Protein AF-A0A7X6PM66-F1 (afdb_monomer_lite)

Sequence (259 aa):
MVRGIEDFQVFFKEVSDSFVMLGGAACQEWFKTTHYTFRSTRNIDIFLIPGPKNESFEKKFWNYLLLGNYSVREQSGKKKIFYRFSHPKNIDYPEKIELLSHPEIDFTPPKEVGISSLQFDRDIPNLSALFLQEDYYRLALECRMQSSSGLPLVSPGALLTLKIRAFLDLEMARGEGKTVWKSEIKKHRNDVFRLVYLLGERFENQLSKPIREDLTSFLRLFSEKNPAWRGIHRAIIDSNLPDMSPELLLSKIHTYYNL

Radius of gyration: 18.17 Å; chains: 1; bounding box: 45×38×52 Å

Secondary structure (DSSP, 8-state):
--TTHHHHHHHHGGGGGGEEEEHHHHHHHHHTTSSS------EEEEEE--STTHHHHHHHHHHHHHHHTEEEEEEE-SSSEEEEEEEESSTTS-SEEEEEE-TTS--PPPGGG--EE----TTS--HHHHHHSHHHHHHHHHTEEE-TTS-EEE-HHHHHHHHHHHHHHHHHHHHTT----HHHHHHHHHHHHHHGGG--SS--SPPPHHHHHHHHHHHHH--TT-TTHHHHHHHHHTTTPPP--HHHHHHHHHHHHT-

Structure (mmCIF, N/CA/C/O backbone):
data_AF-A0A7X6PM66-F1
#
_entry.id   AF-A0A7X6PM66-F1
#
loop_
_atom_site.group_PDB
_atom_site.id
_atom_site.type_symbol
_atom_site.label_atom_id
_atom_site.label_alt_id
_atom_site.label_comp_id
_atom_site.label_asym_id
_atom_site.label_entity_id
_atom_site.label_seq_id
_atom_site.pdbx_PDB_ins_code
_atom_site.Cartn_x
_atom_site.Cartn_y
_atom_site.Cartn_z
_atom_site.occupancy
_atom_site.B_iso_or_equiv
_atom_site.auth_seq_id
_atom_site.auth_comp_id
_atom_site.auth_asym_id
_atom_site.auth_atom_id
_atom_site.pdbx_PDB_model_num
ATOM 1 N N . MET A 1 1 ? -6.246 -13.603 -5.133 1.00 71.25 1 MET A N 1
ATOM 2 C CA . MET A 1 1 ? -7.123 -12.602 -4.495 1.00 71.25 1 MET A CA 1
ATOM 3 C C . MET A 1 1 ? -6.791 -12.556 -3.010 1.00 71.25 1 MET A C 1
ATOM 5 O O . MET A 1 1 ? -6.357 -13.588 -2.498 1.00 71.25 1 MET A O 1
ATOM 9 N N . VAL A 1 2 ? -6.917 -11.405 -2.344 1.00 83.44 2 VAL A N 1
ATOM 10 C CA . VAL A 1 2 ? -6.876 -11.350 -0.873 1.00 83.44 2 VAL A CA 1
ATOM 11 C C . VAL A 1 2 ? -8.108 -12.078 -0.349 1.00 83.44 2 VAL A C 1
ATOM 13 O O . VAL A 1 2 ? -9.221 -11.799 -0.775 1.00 83.44 2 VAL A O 1
ATOM 16 N N . ARG A 1 3 ? -7.901 -13.041 0.541 1.00 87.38 3 ARG A N 1
ATOM 17 C CA . ARG A 1 3 ? -8.982 -13.802 1.165 1.00 87.38 3 ARG A CA 1
ATOM 18 C C . ARG A 1 3 ? -9.815 -12.898 2.081 1.00 87.38 3 ARG A C 1
ATOM 20 O O . ARG A 1 3 ? -9.227 -12.125 2.836 1.00 87.38 3 ARG A O 1
ATOM 27 N N . GLY A 1 4 ? -11.141 -13.010 2.010 1.00 90.25 4 GLY A N 1
ATOM 28 C CA . GLY A 1 4 ? -12.068 -12.258 2.863 1.00 90.25 4 GLY A CA 1
ATOM 29 C C . GLY A 1 4 ? -12.205 -10.776 2.516 1.00 90.25 4 GLY A C 1
ATOM 30 O O . GLY A 1 4 ? -12.667 -10.003 3.354 1.00 90.25 4 GLY A O 1
ATOM 31 N N . ILE A 1 5 ? -11.765 -10.344 1.326 1.00 92.69 5 ILE A N 1
ATOM 32 C CA . ILE A 1 5 ? -11.805 -8.921 0.963 1.00 92.69 5 ILE A CA 1
ATOM 33 C C . ILE A 1 5 ? -13.232 -8.437 0.689 1.00 92.69 5 ILE A C 1
ATOM 35 O O . ILE A 1 5 ? -13.581 -7.322 1.072 1.00 92.69 5 ILE A O 1
ATOM 39 N N . GLU A 1 6 ? -14.072 -9.283 0.097 1.00 92.56 6 GLU A N 1
ATOM 40 C CA . GLU A 1 6 ? -15.488 -8.994 -0.124 1.00 92.56 6 GLU A CA 1
ATOM 41 C C . GLU A 1 6 ? 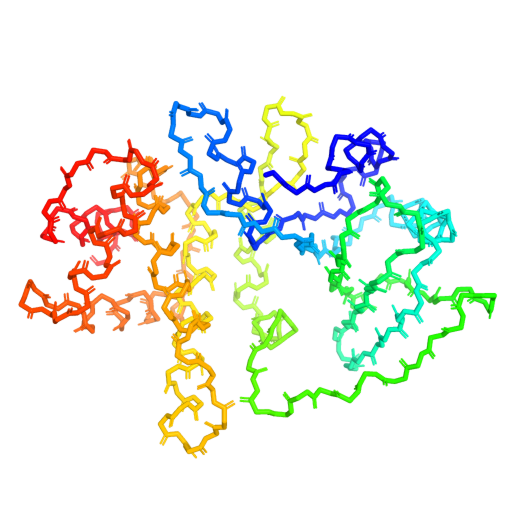-16.231 -8.844 1.216 1.00 92.56 6 GLU A C 1
ATOM 43 O O . GLU A 1 6 ? -16.958 -7.871 1.421 1.00 92.56 6 GLU A O 1
ATOM 48 N N . ASP A 1 7 ? -15.972 -9.733 2.179 1.00 93.44 7 ASP A N 1
ATOM 49 C CA . ASP A 1 7 ? -16.555 -9.639 3.523 1.00 93.44 7 ASP A CA 1
ATOM 50 C C . ASP A 1 7 ? -16.045 -8.410 4.278 1.00 93.44 7 ASP A C 1
ATOM 52 O O . ASP A 1 7 ? -16.819 -7.717 4.939 1.00 93.44 7 ASP A O 1
ATOM 56 N N . PHE A 1 8 ? -14.753 -8.088 4.144 1.00 95.00 8 PHE A N 1
ATOM 57 C CA . PHE A 1 8 ? -14.173 -6.864 4.693 1.00 95.00 8 PHE A CA 1
ATOM 58 C C . PHE A 1 8 ? -14.895 -5.623 4.145 1.00 95.00 8 PHE A C 1
ATOM 60 O O . PHE A 1 8 ? -15.326 -4.759 4.909 1.00 95.00 8 PHE A O 1
ATOM 67 N N . GLN A 1 9 ? -15.090 -5.549 2.828 1.00 94.75 9 GLN A N 1
ATOM 68 C CA . GLN A 1 9 ? -15.815 -4.455 2.185 1.00 94.75 9 GLN A CA 1
ATOM 69 C C . GLN A 1 9 ? -17.238 -4.313 2.740 1.00 94.75 9 GLN A C 1
ATOM 71 O O . GLN A 1 9 ? -17.652 -3.206 3.087 1.00 94.75 9 GLN A O 1
ATOM 76 N N . VAL A 1 10 ? -17.988 -5.415 2.834 1.00 95.25 10 VAL A N 1
ATOM 77 C CA . VAL A 1 10 ? -19.361 -5.406 3.360 1.00 95.25 10 VAL A CA 1
ATOM 78 C C . VAL A 1 10 ? -19.379 -4.948 4.819 1.00 95.25 10 VAL A C 1
ATOM 80 O O . VAL A 1 10 ? -20.165 -4.070 5.178 1.00 95.25 10 VAL A O 1
ATOM 83 N N . PHE A 1 11 ? -18.479 -5.482 5.646 1.00 95.69 11 PHE A N 1
ATOM 84 C CA . PHE A 1 11 ? -18.414 -5.196 7.079 1.00 95.69 11 PHE A CA 1
ATOM 85 C C . PHE A 1 11 ? -18.124 -3.713 7.373 1.00 95.69 11 PHE A C 1
ATOM 87 O O . PHE A 1 11 ? -18.732 -3.107 8.265 1.00 95.69 11 PHE A O 1
ATOM 94 N N . PHE A 1 12 ? -17.224 -3.105 6.595 1.00 96.25 12 PHE A N 1
ATOM 95 C CA . PHE A 1 12 ? -16.770 -1.727 6.796 1.00 96.25 12 PHE A CA 1
ATOM 96 C C . PHE A 1 12 ? -17.487 -0.682 5.926 1.00 96.25 12 PHE A C 1
ATOM 98 O O . PHE A 1 12 ? -17.174 0.503 6.035 1.00 96.25 12 PHE A O 1
ATOM 105 N N . LYS A 1 13 ? -18.488 -1.073 5.126 1.00 95.06 13 LYS A N 1
ATOM 106 C CA . LYS A 1 13 ? -19.192 -0.196 4.169 1.00 95.06 13 LYS A CA 1
ATOM 107 C C . LYS A 1 13 ? -19.662 1.139 4.760 1.00 95.06 13 LYS A C 1
ATOM 109 O O . LYS A 1 13 ? -19.487 2.183 4.149 1.00 95.06 13 LYS A O 1
ATOM 114 N N . GLU A 1 14 ? -20.254 1.128 5.951 1.00 95.12 14 GLU A N 1
ATOM 115 C CA . GLU A 1 14 ? -20.824 2.342 6.570 1.00 95.12 14 GLU A CA 1
ATOM 116 C C . GLU A 1 14 ? -19.760 3.316 7.110 1.00 95.12 14 GLU A C 1
ATOM 118 O O . GLU A 1 14 ? -20.033 4.501 7.324 1.00 95.12 14 GLU A O 1
ATOM 123 N N . VAL A 1 15 ? -18.540 2.814 7.312 1.00 95.25 15 VAL A N 1
ATOM 124 C CA . VAL A 1 15 ? -17.388 3.535 7.870 1.00 95.25 15 VAL A CA 1
ATOM 125 C C . VAL A 1 15 ? -16.242 3.643 6.856 1.00 95.25 15 VAL A C 1
ATOM 127 O O . VAL A 1 15 ? -15.098 3.872 7.241 1.00 95.25 15 VAL A O 1
ATOM 130 N N . SER A 1 16 ? -16.536 3.508 5.556 1.00 94.00 16 SER A N 1
ATOM 131 C CA . SER A 1 16 ? -15.545 3.601 4.472 1.00 94.00 16 SER A CA 1
ATOM 132 C C . SER A 1 16 ? -14.815 4.944 4.426 1.00 94.00 16 SER A C 1
ATOM 134 O O . SER A 1 16 ? -13.713 5.027 3.905 1.00 94.00 16 SER A O 1
ATOM 136 N N . ASP A 1 17 ? -15.392 5.998 5.001 1.00 92.31 17 ASP A N 1
ATOM 137 C CA . ASP A 1 17 ? -14.765 7.323 5.048 1.00 92.31 17 ASP A CA 1
ATOM 138 C C . ASP A 1 17 ? -13.685 7.439 6.142 1.00 92.31 17 ASP A C 1
ATOM 140 O O . ASP A 1 17 ? -12.987 8.447 6.214 1.00 92.31 17 ASP A O 1
ATOM 144 N N . SER A 1 18 ? -13.553 6.435 7.018 1.00 94.69 18 SER A N 1
ATOM 145 C CA . SER A 1 18 ? -12.629 6.449 8.163 1.00 94.69 18 SER A CA 1
ATOM 146 C C . SER A 1 18 ? -11.271 5.814 7.885 1.00 94.69 18 SER A C 1
ATOM 148 O O . SER A 1 18 ? -10.385 5.887 8.737 1.00 94.69 18 SER A O 1
ATOM 150 N N . PHE A 1 19 ? -11.089 5.177 6.731 1.00 95.31 19 PHE A N 1
ATOM 151 C CA . PHE A 1 19 ? -9.839 4.517 6.376 1.00 95.31 19 PHE A CA 1
ATOM 152 C C . PHE A 1 19 ? -9.603 4.546 4.869 1.00 95.31 19 PHE A C 1
ATOM 154 O O . PHE A 1 19 ? -10.526 4.729 4.081 1.00 95.31 19 PHE A O 1
ATOM 161 N N . VAL A 1 20 ? -8.357 4.318 4.468 1.00 96.25 20 VAL A N 1
ATOM 162 C CA . VAL A 1 20 ? -7.989 4.080 3.070 1.00 96.25 20 VAL A CA 1
ATOM 163 C C . VAL A 1 20 ? -7.099 2.854 2.999 1.00 96.25 20 VAL A C 1
ATOM 165 O O . VAL A 1 20 ? -6.175 2.698 3.799 1.00 96.25 20 VAL A O 1
ATOM 168 N N . MET A 1 21 ? -7.360 1.990 2.025 1.00 96.62 21 MET A N 1
ATOM 169 C CA . MET A 1 21 ? -6.512 0.853 1.702 1.00 96.62 21 MET A CA 1
ATOM 170 C C . MET A 1 21 ? -5.387 1.231 0.751 1.00 96.62 21 MET A C 1
ATOM 172 O O . MET A 1 21 ? -5.553 2.003 -0.194 1.00 96.62 21 MET A O 1
ATOM 176 N N . LEU A 1 22 ? -4.242 0.591 0.953 1.00 95.75 22 LEU A N 1
ATOM 177 C CA . LEU A 1 22 ? -3.089 0.712 0.080 1.00 95.75 22 LEU A CA 1
ATOM 178 C C . LEU A 1 22 ? -2.377 -0.631 -0.119 1.00 95.75 22 LEU A C 1
ATOM 180 O O . LEU A 1 22 ? -2.950 -1.711 0.044 1.00 95.75 22 LEU A O 1
ATOM 184 N N . GLY A 1 23 ? -1.114 -0.559 -0.534 1.00 93.88 23 GLY A N 1
ATOM 185 C CA . GLY A 1 23 ? -0.243 -1.718 -0.593 1.00 93.88 23 GLY A CA 1
ATOM 186 C C . GLY A 1 23 ? -0.657 -2.707 -1.676 1.00 93.88 23 GLY A C 1
ATOM 187 O O . GLY A 1 23 ? -1.091 -2.330 -2.764 1.00 93.88 23 GLY A O 1
ATOM 188 N N . GLY A 1 24 ? -0.425 -3.993 -1.420 1.00 94.56 24 GLY A N 1
ATOM 189 C CA . GLY A 1 24 ? -0.706 -5.043 -2.404 1.00 94.56 24 GLY A CA 1
ATOM 190 C C . GLY A 1 24 ? -2.200 -5.219 -2.676 1.00 94.56 24 GLY A C 1
ATOM 191 O O . GLY A 1 24 ? -2.573 -5.426 -3.828 1.00 94.56 24 GLY A O 1
ATOM 192 N N . ALA A 1 25 ? -3.034 -5.131 -1.634 1.00 95.06 25 ALA A N 1
ATOM 193 C CA . ALA A 1 25 ? -4.480 -5.315 -1.748 1.00 95.06 25 ALA A CA 1
ATOM 194 C C . ALA A 1 25 ? -5.108 -4.239 -2.636 1.00 95.06 25 ALA A C 1
ATOM 196 O O . ALA A 1 25 ? -5.810 -4.576 -3.581 1.00 95.06 25 ALA A O 1
ATOM 197 N N . ALA A 1 26 ? -4.770 -2.964 -2.415 1.00 96.62 26 ALA A N 1
ATOM 198 C CA . ALA A 1 26 ? -5.272 -1.882 -3.260 1.00 96.62 26 ALA A CA 1
ATOM 199 C C . ALA A 1 26 ? -4.828 -2.027 -4.724 1.00 96.62 26 ALA A C 1
ATOM 201 O O . ALA A 1 26 ? -5.622 -1.791 -5.629 1.00 96.62 26 ALA A O 1
ATOM 202 N N . CYS A 1 27 ? -3.592 -2.482 -4.978 1.00 96.94 27 CYS A N 1
ATOM 203 C CA . CYS A 1 27 ? -3.162 -2.793 -6.345 1.00 96.94 27 CYS A CA 1
ATOM 204 C C . CYS A 1 27 ? -4.048 -3.884 -6.967 1.00 96.94 27 CYS A C 1
ATOM 206 O O . CYS A 1 27 ? -4.478 -3.738 -8.102 1.00 96.94 27 CYS A O 1
ATOM 208 N N . GLN A 1 28 ? -4.356 -4.962 -6.238 1.00 95.38 28 GLN A N 1
ATOM 209 C CA . GLN A 1 28 ? -5.247 -6.005 -6.755 1.00 95.38 28 GLN A CA 1
ATOM 210 C C . GLN A 1 28 ? -6.642 -5.474 -7.079 1.00 95.38 28 GLN A C 1
ATOM 212 O O . GLN A 1 28 ? -7.152 -5.781 -8.151 1.00 95.38 28 GLN A O 1
ATOM 217 N N . GLU A 1 29 ? -7.231 -4.673 -6.191 1.00 95.88 29 GLU A N 1
ATOM 218 C CA . GLU A 1 29 ? -8.559 -4.096 -6.412 1.00 95.88 29 GLU A CA 1
ATOM 219 C C . GLU A 1 29 ? -8.595 -3.176 -7.638 1.00 95.88 29 GLU A C 1
ATOM 221 O O . GLU A 1 29 ? -9.545 -3.239 -8.413 1.00 95.88 29 GLU A O 1
ATOM 226 N N . TRP A 1 30 ? -7.540 -2.396 -7.893 1.00 97.12 30 TRP A N 1
ATOM 227 C CA . TRP A 1 30 ? -7.460 -1.626 -9.135 1.00 97.12 30 TRP A CA 1
ATOM 228 C C . TRP A 1 30 ? -7.315 -2.503 -10.376 1.00 97.12 30 TRP A C 1
ATOM 230 O O . TRP A 1 30 ? -7.929 -2.223 -11.394 1.00 97.12 30 TRP A O 1
ATOM 240 N N . PHE A 1 31 ? -6.545 -3.587 -10.314 1.00 96.19 31 PHE A N 1
ATOM 241 C CA . PHE A 1 31 ? -6.411 -4.489 -11.459 1.00 96.19 31 PHE A CA 1
ATOM 242 C C . PHE A 1 31 ? -7.698 -5.273 -11.755 1.00 96.19 31 PHE A C 1
ATOM 244 O O . PHE A 1 31 ? -7.919 -5.611 -12.916 1.00 96.19 31 PHE A O 1
ATOM 251 N N . LYS A 1 32 ? -8.582 -5.495 -10.765 1.00 93.56 32 LYS A N 1
ATOM 252 C CA . LYS A 1 32 ? -9.914 -6.101 -10.975 1.00 93.56 32 LYS A CA 1
ATOM 253 C C . LYS A 1 32 ? -10.802 -5.287 -11.928 1.00 93.56 32 LYS A C 1
ATOM 255 O O . LYS A 1 32 ? -11.736 -5.847 -12.490 1.00 93.56 32 LYS A O 1
ATOM 260 N N . THR A 1 33 ? -10.536 -3.990 -12.119 1.00 92.06 33 THR A N 1
ATOM 261 C CA . THR A 1 33 ? -11.273 -3.157 -13.090 1.00 92.06 33 THR A CA 1
ATOM 262 C C . THR A 1 33 ? -10.768 -3.328 -14.526 1.00 92.06 33 THR A C 1
ATOM 264 O O . THR A 1 33 ? -11.321 -2.739 -15.453 1.00 92.06 33 THR A O 1
ATOM 267 N N . THR A 1 34 ? -9.731 -4.144 -14.722 1.00 93.62 34 THR A N 1
ATOM 268 C CA . THR A 1 34 ? -9.115 -4.448 -16.015 1.00 93.62 34 THR A CA 1
ATOM 269 C C . THR A 1 34 ? -9.235 -5.939 -16.336 1.00 93.62 34 THR A C 1
ATOM 271 O O . THR A 1 34 ? -9.621 -6.745 -15.494 1.00 93.62 34 THR A O 1
ATOM 274 N N . HIS A 1 35 ? -8.844 -6.333 -17.548 1.00 93.19 35 HIS A N 1
ATOM 275 C CA . HIS A 1 35 ? -8.686 -7.745 -17.919 1.00 93.19 35 HIS A CA 1
ATOM 276 C C . HIS A 1 35 ? -7.305 -8.324 -17.543 1.00 93.19 35 HIS A C 1
ATOM 278 O O . HIS A 1 35 ? -6.991 -9.465 -17.885 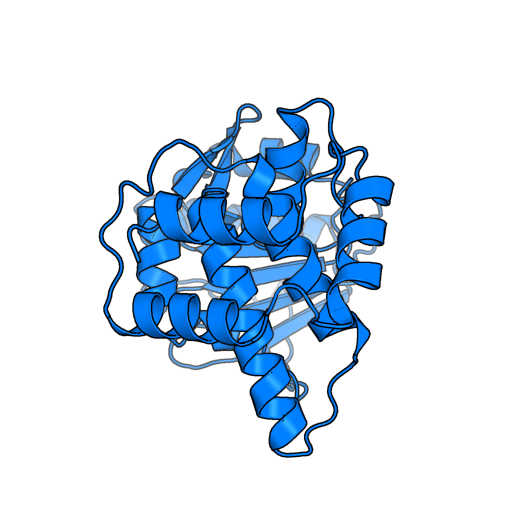1.00 93.19 35 HIS A O 1
ATOM 284 N N . TYR A 1 36 ? -6.460 -7.540 -16.868 1.00 94.81 36 TYR A N 1
ATOM 285 C CA . TYR A 1 36 ? -5.132 -7.945 -16.421 1.00 94.81 36 TYR A CA 1
ATOM 286 C C . TYR A 1 36 ? -5.158 -8.483 -14.996 1.00 94.81 36 TYR A C 1
ATOM 288 O O . TYR A 1 36 ? -6.120 -8.318 -14.249 1.00 94.81 36 TYR A O 1
ATOM 296 N N . THR A 1 37 ? -4.062 -9.117 -14.594 1.00 94.19 37 THR A N 1
ATOM 297 C CA . THR A 1 37 ? -3.929 -9.660 -13.242 1.00 94.19 37 THR A CA 1
ATOM 298 C C . THR A 1 37 ? -2.838 -8.937 -12.469 1.00 94.19 37 THR A C 1
ATOM 300 O O . THR A 1 37 ? -1.944 -8.316 -13.034 1.00 94.19 37 THR A O 1
ATOM 303 N N . PHE A 1 38 ? -2.902 -9.012 -11.145 1.00 95.69 38 PHE A N 1
ATOM 304 C CA . PHE A 1 38 ? -1.835 -8.542 -10.271 1.00 95.69 38 PHE A CA 1
ATOM 305 C C . PHE A 1 38 ? -1.363 -9.699 -9.399 1.00 95.69 38 PHE A C 1
ATOM 307 O O . PHE A 1 38 ? -2.149 -10.580 -9.035 1.00 95.69 38 PHE A O 1
ATOM 314 N N . ARG A 1 39 ? -0.076 -9.695 -9.033 1.00 94.19 39 ARG A N 1
ATOM 315 C CA . ARG A 1 39 ? 0.510 -10.754 -8.200 1.00 94.19 39 ARG A CA 1
ATOM 316 C C . ARG A 1 39 ? -0.310 -10.977 -6.926 1.00 94.19 39 ARG A C 1
ATOM 318 O O . ARG A 1 39 ? -0.891 -10.042 -6.371 1.00 94.19 39 ARG A O 1
ATOM 325 N N . SER A 1 40 ? -0.313 -12.202 -6.409 1.00 89.06 40 SER A N 1
ATOM 326 C CA . SER A 1 40 ? -0.985 -12.498 -5.145 1.00 89.06 40 SER A CA 1
ATOM 327 C C . SER A 1 40 ? -0.421 -11.653 -3.994 1.00 89.06 40 SER A C 1
ATOM 329 O O . SER A 1 40 ? 0.795 -11.490 -3.847 1.00 89.06 40 SER A O 1
ATOM 331 N N . THR A 1 41 ? -1.314 -11.151 -3.151 1.00 89.50 41 THR A N 1
ATOM 332 C CA . THR A 1 41 ? -1.021 -10.597 -1.831 1.00 89.50 41 THR A CA 1
ATOM 333 C C . THR A 1 41 ? -2.020 -11.188 -0.850 1.00 89.50 41 THR A C 1
ATOM 335 O O . THR A 1 41 ? -3.104 -11.615 -1.247 1.00 89.50 41 THR A O 1
ATOM 338 N N . ARG A 1 42 ? -1.635 -11.246 0.418 1.00 87.19 42 ARG A N 1
ATOM 339 C CA . ARG A 1 42 ? -2.477 -11.766 1.500 1.00 87.19 42 ARG A CA 1
ATOM 340 C C . ARG A 1 42 ? -2.696 -10.741 2.614 1.00 87.19 42 ARG A C 1
ATOM 342 O O . ARG A 1 42 ? -3.399 -11.021 3.578 1.00 87.19 42 ARG A O 1
ATOM 349 N N . ASN A 1 43 ? -2.089 -9.566 2.451 1.00 89.88 43 ASN A N 1
ATOM 350 C CA . ASN A 1 43 ? -2.105 -8.485 3.421 1.00 89.88 43 ASN A CA 1
ATOM 351 C C . ASN A 1 43 ? -3.138 -7.451 2.996 1.00 89.88 43 ASN A C 1
ATOM 353 O O . ASN A 1 43 ? -3.127 -7.040 1.831 1.00 89.88 43 ASN A O 1
ATOM 357 N N . ILE A 1 44 ? -3.949 -7.009 3.949 1.00 94.50 44 ILE A N 1
ATOM 358 C CA . ILE A 1 44 ? -4.665 -5.740 3.872 1.00 94.50 44 ILE A CA 1
ATOM 359 C C . ILE A 1 44 ? -3.820 -4.698 4.598 1.00 94.50 44 ILE A C 1
ATOM 361 O O . ILE A 1 44 ? -3.530 -4.855 5.780 1.00 94.50 44 ILE A O 1
ATOM 365 N N . ASP A 1 45 ? -3.440 -3.647 3.882 1.00 94.56 45 ASP A N 1
ATOM 366 C CA . ASP A 1 45 ? -2.721 -2.504 4.433 1.00 94.56 45 ASP A CA 1
ATOM 367 C C . ASP A 1 45 ? -3.689 -1.312 4.426 1.00 94.56 45 ASP A C 1
ATOM 369 O O . ASP A 1 45 ? -4.225 -0.978 3.364 1.00 94.56 45 ASP A O 1
ATOM 373 N N . ILE A 1 46 ? -3.935 -0.689 5.582 1.00 95.44 46 ILE A N 1
ATOM 374 C CA . ILE A 1 46 ? -4.817 0.482 5.726 1.00 95.44 46 ILE A CA 1
ATOM 375 C C . ILE A 1 46 ? -4.176 1.582 6.573 1.00 95.44 46 ILE A C 1
ATOM 377 O O . ILE A 1 46 ? -3.360 1.316 7.456 1.00 95.44 46 ILE A O 1
ATOM 381 N N . PHE A 1 47 ? -4.584 2.828 6.347 1.00 93.50 47 PHE A N 1
ATOM 382 C CA . PHE A 1 47 ? -4.390 3.910 7.314 1.00 93.50 47 PHE A CA 1
ATOM 383 C C . PHE A 1 47 ? -5.721 4.573 7.650 1.00 93.50 47 PHE A C 1
ATOM 385 O O . PHE A 1 47 ? -6.639 4.592 6.828 1.00 93.50 47 PHE A O 1
ATOM 392 N N . LEU A 1 48 ? -5.817 5.102 8.867 1.00 93.44 48 LEU A N 1
ATOM 393 C CA . LEU A 1 48 ? -7.012 5.782 9.349 1.00 93.44 48 LEU A CA 1
ATOM 394 C C . LEU A 1 48 ? -7.005 7.260 8.966 1.00 93.44 48 LEU A C 1
ATOM 396 O O . LEU A 1 48 ? -5.965 7.918 9.011 1.00 93.44 48 LEU A O 1
ATOM 400 N N . ILE A 1 49 ? -8.182 7.772 8.618 1.00 91.00 49 ILE A N 1
ATOM 401 C CA . ILE A 1 49 ? -8.410 9.181 8.295 1.00 91.00 49 ILE A CA 1
ATOM 402 C C . ILE A 1 49 ? -9.128 9.841 9.474 1.00 91.00 49 ILE A C 1
ATOM 404 O O . ILE A 1 49 ? -10.173 9.320 9.872 1.00 91.00 49 ILE A O 1
ATOM 408 N N . PRO A 1 50 ? -8.636 10.973 10.011 1.00 88.06 50 PRO A N 1
ATOM 409 C CA . PRO A 1 50 ? -9.370 11.740 11.014 1.00 88.06 50 PRO A CA 1
ATOM 410 C C . PRO A 1 50 ? -10.732 12.210 10.479 1.00 88.06 50 PRO A C 1
ATOM 412 O O . PRO A 1 50 ? -10.819 12.789 9.396 1.00 88.06 50 PRO A O 1
ATOM 415 N N . GLY A 1 51 ? -11.808 11.966 11.224 1.00 89.81 51 GLY A N 1
ATOM 416 C CA . GLY A 1 51 ? -13.169 12.273 10.805 1.00 89.81 51 GLY A CA 1
ATOM 417 C C . GLY A 1 51 ? -14.258 11.793 11.777 1.00 89.81 51 GLY A C 1
ATOM 418 O O . GLY A 1 51 ? -14.010 11.007 12.691 1.00 89.81 51 GLY A O 1
ATOM 419 N N . PRO A 1 52 ? -15.517 12.215 11.565 1.00 89.19 52 PRO A N 1
ATOM 420 C CA . PRO A 1 52 ? -16.610 12.024 12.527 1.00 89.19 52 PRO A CA 1
ATOM 421 C C . PRO A 1 52 ? -17.010 10.558 12.752 1.00 89.19 52 PRO A C 1
ATOM 423 O O . PRO A 1 52 ? -17.673 10.241 13.733 1.00 89.19 52 PRO A O 1
ATOM 426 N N . LYS A 1 53 ? -16.625 9.648 11.850 1.00 91.56 53 LYS A N 1
ATOM 427 C CA . LYS A 1 53 ? -16.951 8.217 11.935 1.00 91.56 53 LYS A CA 1
ATOM 428 C C . LYS A 1 53 ? -15.871 7.379 12.631 1.00 91.56 53 LYS A C 1
ATOM 430 O O . LYS A 1 53 ? -16.060 6.169 12.746 1.00 91.56 53 LYS A O 1
ATOM 435 N N . ASN A 1 54 ? -14.765 7.969 13.104 1.00 92.50 54 ASN A N 1
ATOM 436 C CA . ASN A 1 54 ? -13.655 7.184 13.658 1.00 92.50 54 ASN A CA 1
ATOM 437 C C . ASN A 1 54 ? -14.048 6.320 14.860 1.00 92.50 54 ASN A C 1
ATOM 439 O O . ASN A 1 54 ? -13.653 5.163 14.887 1.00 92.50 54 ASN A O 1
ATOM 443 N N . GLU A 1 55 ? -14.875 6.812 15.785 1.00 91.38 55 GLU A N 1
ATOM 444 C CA . GLU A 1 55 ? -15.349 6.009 16.928 1.00 91.38 55 GLU A CA 1
ATOM 445 C C . GLU A 1 55 ? -16.178 4.793 16.464 1.00 91.38 55 GLU A C 1
ATOM 447 O O . GLU A 1 55 ? -16.063 3.683 16.985 1.00 91.38 55 GLU A O 1
ATOM 452 N N . SER A 1 56 ? -17.005 4.976 15.429 1.00 94.31 56 SER A N 1
ATOM 453 C CA . SER A 1 56 ? -17.780 3.878 14.836 1.00 94.31 56 SER A CA 1
ATOM 454 C C . SER A 1 56 ? -16.878 2.877 14.116 1.00 94.31 56 SER A C 1
ATOM 456 O O . SER A 1 56 ? -17.094 1.667 14.216 1.00 94.31 56 SER A O 1
ATOM 458 N N . PHE A 1 57 ? -15.863 3.370 13.401 1.00 95.12 57 PHE A N 1
ATOM 459 C CA . PHE A 1 57 ? -14.854 2.530 12.767 1.00 95.12 57 PHE A CA 1
ATOM 460 C C . PHE A 1 57 ? -14.093 1.712 13.807 1.00 95.12 57 PHE A C 1
ATOM 462 O O . PHE A 1 57 ? -13.964 0.507 13.638 1.00 95.12 57 PHE A O 1
ATOM 469 N N . GLU A 1 58 ? -13.633 2.345 14.883 1.00 93.81 58 GLU A N 1
ATOM 470 C CA . GLU A 1 58 ? -12.865 1.724 15.956 1.00 93.81 58 GLU A CA 1
ATOM 471 C C . GLU A 1 58 ? -13.623 0.544 16.578 1.00 93.81 58 GLU A C 1
ATOM 473 O O . GLU A 1 58 ? -13.144 -0.593 16.544 1.00 93.81 58 GLU A O 1
ATOM 478 N N . LYS A 1 59 ? -14.866 0.773 17.022 1.00 92.25 59 LYS A N 1
ATOM 479 C CA . LYS A 1 59 ? -15.741 -0.279 17.568 1.00 92.25 59 LYS A CA 1
ATOM 480 C C . LYS A 1 59 ? -15.949 -1.426 16.578 1.00 92.25 59 LYS A C 1
ATOM 482 O O . LYS A 1 59 ? -15.844 -2.597 16.950 1.00 92.25 59 LYS A O 1
ATOM 487 N N . LYS A 1 60 ? -16.222 -1.107 15.305 1.00 95.19 60 LYS A N 1
ATOM 488 C CA . LYS A 1 60 ? -16.374 -2.121 14.250 1.00 95.19 60 LYS A CA 1
ATOM 489 C C . LYS A 1 60 ? -15.080 -2.899 14.032 1.00 95.19 60 LYS A C 1
ATOM 491 O O . LYS A 1 60 ? -15.125 -4.122 13.937 1.00 95.19 60 LYS A O 1
ATOM 496 N N . PHE A 1 61 ? -13.940 -2.223 13.974 1.00 95.06 61 PHE A N 1
ATOM 497 C CA . PHE A 1 61 ? -12.656 -2.844 13.688 1.00 95.06 61 PHE A CA 1
ATOM 498 C C . PHE A 1 61 ? -12.235 -3.810 14.792 1.00 95.06 61 PHE A C 1
ATOM 500 O O . PHE A 1 61 ? -11.862 -4.945 14.497 1.00 95.06 61 PHE A O 1
ATOM 507 N N . TRP A 1 62 ? -12.375 -3.424 16.061 1.00 92.81 62 TRP A N 1
ATOM 508 C CA . TRP A 1 62 ? -12.091 -4.337 17.167 1.00 92.81 62 TRP A CA 1
ATOM 509 C C . TRP A 1 62 ? -13.016 -5.557 17.163 1.00 92.81 62 TRP A C 1
ATOM 511 O O . TRP A 1 62 ? -12.535 -6.679 17.321 1.00 92.81 62 TRP A O 1
ATOM 521 N N . ASN A 1 63 ? -14.312 -5.375 16.888 1.00 93.12 63 ASN A N 1
ATOM 522 C CA . ASN A 1 63 ? -15.238 -6.499 16.729 1.00 93.12 63 ASN A CA 1
ATOM 523 C C . ASN A 1 63 ? -14.827 -7.422 15.565 1.00 93.12 63 ASN A C 1
ATOM 525 O O . ASN A 1 63 ? -14.780 -8.641 15.717 1.00 93.12 63 ASN A O 1
ATOM 529 N N . TYR A 1 64 ? -14.448 -6.850 14.420 1.00 94.94 64 TYR A N 1
ATOM 530 C CA . TYR A 1 64 ? -13.956 -7.604 13.265 1.00 94.94 64 TYR A CA 1
ATOM 531 C C . TYR A 1 64 ? -12.732 -8.463 13.617 1.00 94.94 64 TYR A C 1
ATOM 533 O O . TYR A 1 64 ? -12.665 -9.638 13.253 1.00 94.94 64 TYR A O 1
ATOM 541 N N . LEU A 1 65 ? -11.778 -7.910 14.371 1.00 92.44 65 LEU A N 1
ATOM 542 C CA . LEU A 1 65 ? -10.591 -8.640 14.819 1.00 92.44 65 LEU A CA 1
ATOM 543 C C . LEU A 1 65 ? -10.909 -9.753 15.823 1.00 92.44 65 LEU A C 1
ATOM 545 O O . LEU A 1 65 ? -10.285 -10.816 15.763 1.00 92.44 65 LEU A O 1
ATOM 549 N N . LEU A 1 66 ? -11.867 -9.533 16.728 1.00 90.88 66 LEU A N 1
ATOM 550 C CA . LEU A 1 66 ? -12.335 -10.559 17.664 1.00 90.88 66 LEU A CA 1
ATOM 551 C C . LEU A 1 66 ? -12.982 -11.732 16.917 1.00 90.88 66 LEU A C 1
ATOM 553 O O . LEU A 1 66 ? -12.638 -12.882 17.193 1.00 90.88 66 LEU A O 1
ATOM 557 N N . LEU A 1 67 ? -13.832 -11.449 15.924 1.00 92.81 67 LEU A N 1
ATOM 558 C CA . LEU A 1 67 ? -14.466 -12.464 15.074 1.00 92.81 67 LEU A CA 1
ATOM 559 C C . LEU A 1 67 ? -13.448 -13.246 14.226 1.00 92.81 67 LEU A C 1
ATOM 561 O O . LEU A 1 67 ? -13.555 -14.466 14.098 1.00 92.81 67 LEU A O 1
ATOM 565 N N . GLY A 1 68 ? -12.424 -12.570 13.692 1.00 92.12 68 GLY A N 1
ATOM 566 C CA . GLY A 1 68 ? -11.330 -13.220 12.957 1.00 92.12 68 GLY A CA 1
ATOM 567 C C . GLY A 1 68 ? -10.375 -14.030 13.846 1.00 92.12 68 GLY A C 1
ATOM 568 O O . GLY A 1 68 ? -9.670 -14.922 13.364 1.00 92.12 68 GLY A O 1
ATOM 569 N N . ASN A 1 69 ? -10.369 -13.744 15.153 1.00 91.88 69 ASN A N 1
ATOM 570 C CA . ASN A 1 69 ? -9.591 -14.427 16.184 1.00 91.88 69 ASN A CA 1
ATOM 571 C C . ASN A 1 69 ? -8.097 -14.552 15.820 1.00 91.88 69 ASN A C 1
ATOM 573 O O . ASN A 1 69 ? -7.515 -15.639 15.815 1.00 91.88 69 ASN A O 1
ATOM 577 N N . TYR A 1 70 ? -7.489 -13.412 15.483 1.00 90.00 70 TYR A N 1
ATOM 578 C CA . TYR A 1 70 ? -6.062 -13.286 15.172 1.00 90.00 70 TYR A CA 1
ATOM 579 C C . TYR A 1 70 ? -5.213 -13.606 16.400 1.00 90.00 70 TYR A C 1
ATOM 581 O O . TYR A 1 70 ? -5.457 -13.038 17.470 1.00 90.00 70 TYR A O 1
ATOM 589 N N . SER A 1 71 ? -4.228 -14.496 16.263 1.00 84.25 71 SER A N 1
ATOM 590 C CA . SER A 1 71 ? -3.365 -14.897 17.383 1.00 84.25 71 SER A CA 1
ATOM 591 C C . SER A 1 71 ? -2.188 -13.952 17.617 1.00 84.25 71 SER A C 1
ATOM 593 O O . SER A 1 71 ? -1.665 -13.907 18.725 1.00 84.25 71 SER A O 1
ATOM 595 N N . VAL A 1 72 ? -1.769 -13.201 16.597 1.00 80.12 72 VAL A N 1
ATOM 596 C CA . VAL A 1 72 ? -0.699 -12.200 16.702 1.00 80.12 72 VAL A CA 1
ATOM 597 C C . VAL A 1 72 ? -1.320 -10.814 16.616 1.00 80.12 72 VAL A C 1
ATOM 599 O O . VAL A 1 72 ? -2.020 -10.522 15.645 1.00 80.12 72 VAL A O 1
ATOM 602 N N . ARG A 1 73 ? -1.074 -9.982 17.634 1.00 84.75 73 ARG A N 1
ATOM 603 C CA . ARG A 1 73 ? -1.631 -8.631 17.788 1.00 84.75 73 ARG A CA 1
ATOM 604 C C . ARG A 1 73 ? -0.544 -7.725 18.344 1.00 84.75 73 ARG A C 1
ATOM 606 O O . ARG A 1 73 ? -0.211 -7.810 19.522 1.00 84.75 73 ARG A O 1
ATOM 613 N N . GLU A 1 74 ? 0.035 -6.895 17.494 1.00 82.69 74 GLU A N 1
ATOM 614 C CA . GLU A 1 74 ? 1.256 -6.165 17.824 1.00 82.69 74 GLU A CA 1
ATOM 615 C C . GLU A 1 74 ? 1.082 -4.671 17.551 1.00 82.69 74 GLU A C 1
ATOM 617 O O . GLU A 1 74 ? 0.432 -4.313 16.569 1.00 82.69 74 GLU A O 1
ATOM 622 N N . GLN A 1 75 ? 1.670 -3.801 18.383 1.00 83.06 75 GLN A N 1
ATOM 623 C CA . GLN A 1 75 ? 1.664 -2.350 18.150 1.00 83.06 75 GLN A CA 1
ATOM 624 C C . GLN A 1 75 ? 3.025 -1.676 18.344 1.00 83.06 75 GLN A C 1
ATOM 626 O O . GLN A 1 75 ? 3.847 -2.127 19.138 1.00 83.06 75 GLN A O 1
ATOM 631 N N . SER A 1 76 ? 3.253 -0.556 17.659 1.00 80.81 76 SER A N 1
ATOM 632 C CA . SER A 1 76 ? 4.482 0.243 17.778 1.00 80.81 76 SER A CA 1
ATOM 633 C C . SER A 1 76 ? 4.280 1.704 17.382 1.00 80.81 76 SER A C 1
ATOM 635 O O . SER A 1 76 ? 3.304 2.048 16.723 1.00 80.81 76 SER A O 1
ATOM 637 N N . GLY A 1 77 ? 5.248 2.553 17.733 1.00 73.75 77 GLY A N 1
ATOM 638 C CA . GLY A 1 77 ? 5.248 3.975 17.391 1.00 73.75 77 GLY A CA 1
ATOM 639 C C . GLY A 1 77 ? 4.696 4.865 18.506 1.00 73.75 77 GLY A C 1
ATOM 640 O O . GLY A 1 77 ? 4.019 4.407 19.419 1.00 73.75 77 GLY A O 1
ATOM 641 N N . LYS A 1 78 ? 5.061 6.153 18.451 1.00 67.06 78 LYS A N 1
ATOM 642 C CA . LYS A 1 78 ? 4.578 7.193 19.381 1.00 67.06 78 LYS A CA 1
ATOM 643 C C . LYS A 1 78 ? 3.742 8.250 18.666 1.00 67.06 78 LYS A C 1
ATOM 645 O O . LYS A 1 78 ? 2.681 8.612 19.146 1.00 67.06 78 LYS A O 1
ATOM 650 N N . LYS A 1 79 ? 4.236 8.744 17.521 1.00 70.62 79 LYS A N 1
ATOM 651 C CA . LYS A 1 79 ? 3.544 9.763 16.720 1.00 70.62 79 LYS A CA 1
ATOM 652 C C . LYS A 1 79 ? 2.410 9.153 15.907 1.00 70.62 79 LYS A C 1
ATOM 654 O O . LYS A 1 79 ? 1.313 9.652 15.980 1.00 70.62 79 LYS A O 1
ATOM 659 N N . LYS A 1 80 ? 2.658 8.090 15.146 1.00 79.12 80 LYS A N 1
ATOM 660 C CA . LYS A 1 80 ? 1.616 7.287 14.488 1.00 79.12 80 LYS A CA 1
ATOM 661 C C . LYS A 1 80 ? 1.714 5.884 15.068 1.00 79.12 80 LYS A C 1
ATOM 663 O O . LYS A 1 80 ? 2.837 5.393 15.220 1.00 79.12 80 LYS A O 1
ATOM 668 N N . ILE A 1 81 ? 0.584 5.285 15.435 1.00 83.81 81 ILE A N 1
ATOM 669 C CA . ILE A 1 81 ? 0.577 3.940 16.018 1.00 83.81 81 ILE A CA 1
ATOM 670 C C . ILE A 1 81 ? 0.355 2.942 14.893 1.00 83.81 81 ILE A C 1
ATOM 672 O O . ILE A 1 81 ? -0.623 3.025 14.154 1.00 83.81 81 ILE A O 1
ATOM 676 N N . PHE A 1 82 ? 1.287 2.016 14.740 1.00 87.88 82 PHE A N 1
ATOM 677 C CA . PHE A 1 82 ? 1.205 0.940 13.770 1.00 87.88 82 PHE A CA 1
ATOM 678 C C . PHE A 1 82 ? 0.762 -0.337 14.463 1.00 87.88 82 PHE A C 1
ATOM 680 O O . PHE A 1 82 ? 1.424 -0.765 15.407 1.00 87.88 82 PHE A O 1
ATOM 687 N N . TYR A 1 83 ? -0.304 -0.946 13.956 1.00 89.81 83 TYR A N 1
ATOM 688 C CA . TYR A 1 83 ? -0.832 -2.222 14.408 1.00 89.81 83 TYR A CA 1
ATOM 689 C C . TYR A 1 83 ? -0.631 -3.299 13.348 1.00 89.81 83 TYR A C 1
ATOM 691 O O . TYR A 1 83 ? -0.815 -3.060 12.151 1.00 89.81 83 TYR A O 1
ATOM 699 N N . ARG A 1 84 ? -0.322 -4.512 13.801 1.00 91.50 84 ARG A N 1
ATOM 700 C CA . ARG A 1 84 ? -0.270 -5.712 12.969 1.00 91.50 84 ARG A CA 1
ATOM 701 C C . ARG A 1 84 ? -1.104 -6.816 13.598 1.00 91.50 84 ARG A C 1
ATOM 703 O O . ARG A 1 84 ? -0.883 -7.196 14.746 1.00 91.50 84 ARG A O 1
ATOM 710 N N . PHE A 1 85 ? -2.000 -7.375 12.796 1.00 92.38 85 PHE A N 1
ATOM 711 C CA . PHE A 1 85 ? -2.812 -8.534 13.140 1.00 92.38 85 PHE A CA 1
ATOM 712 C C . PHE A 1 85 ? -2.515 -9.642 12.140 1.00 92.38 85 PHE A C 1
ATOM 714 O O . PHE A 1 85 ? -2.630 -9.422 10.936 1.00 92.38 85 PHE A O 1
ATOM 721 N N . SER A 1 86 ? -2.092 -10.817 12.601 1.00 92.25 86 SER A N 1
ATOM 722 C CA . SER A 1 86 ? -1.798 -11.945 11.707 1.00 92.25 86 SER A CA 1
ATOM 723 C C . SER A 1 86 ? -2.206 -13.284 12.307 1.00 92.25 86 SER A C 1
ATOM 725 O O . SER A 1 86 ? -2.494 -13.371 13.504 1.00 92.25 86 SER A O 1
ATOM 727 N N . HIS A 1 87 ? -2.238 -14.312 11.455 1.00 91.38 87 HIS A N 1
ATOM 728 C CA . HIS A 1 87 ? -2.631 -15.677 11.813 1.00 91.38 87 HIS A CA 1
ATOM 729 C C . HIS A 1 87 ? -4.063 -15.731 12.382 1.00 91.38 87 HIS A C 1
ATOM 731 O O . HIS A 1 87 ? -4.255 -16.030 13.566 1.00 91.38 87 HIS A O 1
ATOM 737 N N . PRO A 1 88 ? -5.088 -15.401 11.571 1.00 94.31 88 PRO A N 1
ATOM 738 C CA . PRO A 1 88 ? -6.472 -15.579 11.990 1.00 94.31 88 PRO A CA 1
ATOM 739 C C . PRO A 1 88 ? -6.769 -17.068 12.189 1.00 94.31 88 PRO A C 1
ATOM 741 O O . PRO A 1 88 ? -6.362 -17.904 11.378 1.00 94.31 88 PRO A O 1
ATOM 744 N N . LYS A 1 89 ? -7.507 -17.407 13.249 1.00 93.31 89 LYS A N 1
ATOM 745 C CA . LYS A 1 89 ? -8.053 -18.765 13.405 1.00 93.31 89 LYS A CA 1
ATOM 746 C C . LYS A 1 89 ? -9.240 -19.007 12.476 1.00 93.31 89 LYS A C 1
ATOM 748 O O . LYS A 1 89 ? -9.464 -20.146 12.079 1.00 93.31 89 LYS A O 1
ATOM 753 N N . ASN A 1 90 ? -9.981 -17.955 12.122 1.00 91.50 90 ASN A N 1
ATOM 754 C CA . ASN A 1 90 ? -11.008 -18.044 11.094 1.00 91.50 90 ASN A CA 1
ATOM 755 C C . ASN A 1 90 ? -10.371 -17.872 9.705 1.00 91.50 90 ASN A C 1
ATOM 757 O O . ASN A 1 90 ? -9.827 -16.815 9.381 1.00 91.50 90 ASN A O 1
ATOM 761 N N . ILE A 1 91 ? -10.440 -18.917 8.882 1.00 89.31 91 ILE A N 1
ATOM 762 C CA . ILE A 1 91 ? -9.857 -18.905 7.541 1.00 89.31 91 ILE A CA 1
ATOM 763 C C . ILE A 1 91 ? -10.614 -18.016 6.557 1.00 89.31 91 ILE A C 1
ATOM 765 O O . ILE A 1 91 ? -10.059 -17.738 5.509 1.00 89.31 91 ILE A O 1
ATOM 769 N N . ASP A 1 92 ? -11.810 -17.523 6.862 1.00 90.94 92 ASP A N 1
ATOM 770 C CA . ASP A 1 92 ? -12.516 -16.596 5.969 1.00 90.94 92 ASP A CA 1
ATOM 771 C C . ASP A 1 92 ? -11.907 -15.184 6.023 1.00 90.94 92 ASP A C 1
ATOM 773 O O . ASP A 1 92 ? -12.103 -14.368 5.128 1.00 90.94 92 ASP A O 1
ATOM 777 N N . TYR A 1 93 ? -11.080 -14.904 7.036 1.00 93.44 93 TYR A N 1
ATOM 778 C CA . TYR A 1 93 ? -10.481 -13.593 7.266 1.00 93.44 93 TYR A CA 1
ATOM 779 C C . TYR A 1 93 ? -9.121 -13.423 6.559 1.00 93.44 93 TYR A C 1
ATOM 781 O O . TYR A 1 93 ? -8.407 -14.408 6.315 1.00 93.44 93 TYR A O 1
ATOM 789 N N . PRO A 1 94 ? -8.702 -12.179 6.257 1.00 93.31 94 PRO A N 1
ATOM 790 C CA . PRO A 1 94 ? -7.380 -11.884 5.701 1.00 93.31 94 PRO A CA 1
ATOM 791 C C . PRO A 1 94 ? -6.244 -12.465 6.552 1.00 93.31 94 PRO A C 1
ATOM 793 O O . PRO A 1 94 ? -6.271 -12.386 7.774 1.00 93.31 94 PRO A O 1
ATOM 796 N N . GLU A 1 95 ? -5.204 -13.033 5.931 1.00 93.25 95 GLU A N 1
ATOM 797 C CA . GLU A 1 95 ? -4.090 -13.632 6.693 1.00 93.25 95 GLU A CA 1
ATOM 798 C C . GLU A 1 95 ? -3.322 -12.608 7.535 1.00 93.25 95 GLU A C 1
ATOM 800 O O . GLU A 1 95 ? -2.769 -12.953 8.586 1.00 93.25 95 GLU A O 1
ATOM 805 N N . LYS A 1 96 ? -3.277 -11.357 7.066 1.00 93.19 96 LYS A N 1
ATOM 806 C CA . LYS A 1 96 ? -2.656 -10.249 7.778 1.00 93.19 96 LYS A CA 1
ATOM 807 C C . LYS A 1 96 ? -3.382 -8.935 7.507 1.00 93.19 96 LYS A C 1
ATOM 809 O O . LYS A 1 96 ? -3.695 -8.625 6.357 1.00 93.19 96 LYS A O 1
ATOM 814 N N . ILE A 1 97 ? -3.562 -8.143 8.559 1.00 94.50 97 ILE A N 1
ATOM 815 C CA . ILE A 1 97 ? -4.016 -6.755 8.494 1.00 94.50 97 ILE A CA 1
ATOM 816 C C . ILE A 1 97 ? -2.954 -5.876 9.149 1.00 94.50 97 ILE A C 1
ATOM 818 O O . ILE A 1 97 ? -2.561 -6.110 10.293 1.00 94.50 97 ILE A O 1
ATOM 822 N N . GLU A 1 98 ? -2.479 -4.877 8.418 1.00 93.25 98 GLU A N 1
ATOM 823 C CA . GLU A 1 98 ? -1.594 -3.830 8.916 1.00 93.25 98 GLU A CA 1
ATOM 824 C C . GLU A 1 98 ? -2.352 -2.501 8.895 1.00 93.25 98 GLU A C 1
ATOM 826 O O . GLU A 1 98 ? -2.893 -2.101 7.864 1.00 93.25 98 GLU A O 1
ATOM 831 N N . LEU A 1 99 ? -2.419 -1.837 10.048 1.00 92.94 99 LEU A N 1
ATOM 832 C CA . LEU A 1 99 ? -3.157 -0.592 10.235 1.00 92.94 99 LEU A CA 1
ATOM 833 C C . LEU A 1 99 ? -2.218 0.484 10.762 1.00 92.94 99 LEU A C 1
ATOM 835 O O . LEU A 1 99 ? -1.505 0.271 11.741 1.00 92.94 99 LEU A O 1
ATOM 839 N N . LEU A 1 100 ? -2.262 1.665 10.152 1.00 91.00 100 LEU A N 1
ATOM 840 C CA . LEU A 1 100 ? -1.634 2.863 10.695 1.00 91.00 100 LEU A CA 1
ATOM 841 C C . LEU A 1 100 ? -2.688 3.833 11.241 1.00 91.00 100 LEU A C 1
ATOM 843 O O . LEU A 1 100 ? -3.515 4.342 10.486 1.00 91.00 100 LEU A O 1
ATOM 847 N N . SER A 1 101 ? -2.618 4.123 12.538 1.00 87.25 101 SER A N 1
ATOM 848 C CA . SER A 1 101 ? -3.461 5.113 13.205 1.00 87.25 101 SER A CA 1
ATOM 849 C C . SER A 1 101 ? -2.776 6.481 13.276 1.00 87.25 101 SER A C 1
ATOM 851 O O . SER A 1 101 ? -1.576 6.584 13.569 1.00 87.25 101 SER A O 1
ATOM 853 N N . HIS A 1 102 ? -3.553 7.534 13.014 1.00 81.56 102 HIS A N 1
ATOM 854 C CA . HIS A 1 102 ? -3.149 8.923 13.218 1.00 81.56 102 HIS A CA 1
ATOM 855 C C . HIS A 1 102 ? -3.278 9.282 14.711 1.00 81.56 102 HIS A C 1
ATOM 857 O O . HIS A 1 102 ? -4.247 8.863 15.333 1.00 81.56 102 HIS A O 1
ATOM 863 N N . PRO A 1 103 ? -2.368 10.077 15.304 1.00 78.50 103 PRO A N 1
ATOM 864 C CA . PRO A 1 103 ? -2.416 10.406 16.738 1.00 78.50 103 PRO A CA 1
ATOM 865 C C . PRO A 1 103 ? -3.660 11.191 17.171 1.00 78.50 103 PRO A C 1
ATOM 867 O O . PRO A 1 103 ? -3.960 11.249 18.355 1.00 78.50 103 PRO A O 1
ATOM 870 N N . GLU A 1 104 ? -4.370 11.806 16.227 1.00 83.44 104 GLU A N 1
ATOM 871 C CA . GLU A 1 104 ? -5.639 12.504 16.487 1.00 83.44 104 GLU A CA 1
ATOM 872 C C . GLU A 1 104 ? -6.839 11.553 16.577 1.00 83.44 104 GLU A C 1
ATOM 874 O O . GLU A 1 104 ? -7.948 11.984 16.878 1.00 83.44 104 GLU A O 1
ATOM 879 N N . ILE A 1 105 ? -6.635 10.269 16.286 1.00 84.44 105 ILE A N 1
ATOM 880 C CA . ILE A 1 105 ? -7.667 9.243 16.331 1.00 84.44 105 ILE A CA 1
ATOM 881 C C . ILE A 1 105 ? -7.428 8.421 17.589 1.00 84.44 105 ILE A C 1
ATOM 883 O O . ILE A 1 105 ? -6.406 7.738 17.699 1.00 84.44 105 ILE A O 1
ATOM 887 N N . ASP A 1 106 ? -8.378 8.467 18.523 1.00 84.50 106 ASP A N 1
ATOM 888 C CA . ASP A 1 106 ? -8.388 7.506 19.619 1.00 84.50 106 ASP A CA 1
ATOM 889 C C . ASP A 1 106 ? -8.662 6.120 19.031 1.00 84.50 106 ASP A C 1
ATOM 891 O O . ASP A 1 106 ? -9.716 5.854 18.454 1.00 84.50 106 ASP A O 1
ATOM 895 N N . PHE A 1 107 ? -7.642 5.273 19.089 1.00 85.25 107 PHE A N 1
ATOM 896 C CA . PHE A 1 107 ? -7.677 3.914 18.570 1.00 85.25 107 PHE A CA 1
ATOM 897 C C . PHE A 1 107 ? -7.135 2.952 19.621 1.00 85.25 107 PHE A C 1
ATOM 899 O O . PHE A 1 107 ? -6.250 2.130 19.373 1.00 85.25 107 PHE A O 1
ATOM 906 N N . THR A 1 108 ? -7.616 3.124 20.848 1.00 83.75 108 THR A N 1
ATOM 907 C CA . THR A 1 108 ? -7.141 2.361 21.993 1.00 83.75 108 THR A CA 1
ATOM 908 C C . THR A 1 108 ? -7.709 0.938 21.955 1.00 83.75 108 THR A C 1
ATOM 910 O O . THR A 1 108 ? -8.917 0.753 21.848 1.00 83.75 108 THR A O 1
ATOM 913 N N . PRO A 1 109 ? -6.870 -0.107 22.059 1.00 83.50 109 PRO A N 1
ATOM 914 C CA . PRO A 1 109 ? -7.365 -1.476 22.077 1.00 83.50 109 PRO A CA 1
ATOM 915 C C . PRO A 1 109 ? -8.205 -1.773 23.329 1.00 83.50 109 PRO A C 1
ATOM 917 O O . PRO A 1 109 ? -7.761 -1.465 24.442 1.00 83.50 109 PRO A O 1
ATOM 920 N N . PRO A 1 110 ? -9.363 -2.451 23.190 1.00 84.62 110 PRO A N 1
ATOM 921 C CA . PRO A 1 110 ? -10.111 -2.980 24.322 1.00 84.62 110 PRO A CA 1
ATOM 922 C C . PRO A 1 110 ? -9.259 -3.948 25.143 1.00 84.62 110 PRO A C 1
ATOM 924 O O . PRO A 1 110 ? -8.396 -4.655 24.608 1.00 84.62 110 PRO A O 1
ATOM 927 N N . LYS A 1 111 ? -9.523 -4.026 26.452 1.00 79.81 111 LYS A N 1
ATOM 928 C CA . LYS A 1 111 ? -8.741 -4.869 27.372 1.00 79.81 111 LYS A CA 1
ATOM 929 C C . LYS A 1 111 ? -8.759 -6.345 26.967 1.00 79.81 111 LYS A C 1
ATOM 931 O O . LYS A 1 111 ? -7.755 -7.029 27.149 1.00 79.81 111 LYS A O 1
ATOM 936 N N . GLU A 1 112 ? -9.854 -6.828 26.381 1.00 79.38 112 GLU A N 1
ATOM 937 C CA . GLU A 1 112 ? -10.001 -8.225 25.955 1.00 79.38 112 GLU A CA 1
ATOM 938 C C . GLU A 1 112 ? -9.180 -8.558 24.698 1.00 79.38 112 GLU A C 1
ATOM 940 O O . GLU A 1 112 ? -8.931 -9.730 24.408 1.00 79.38 112 GLU A O 1
ATOM 945 N N . VAL A 1 113 ? -8.744 -7.546 23.936 1.00 78.56 113 VAL A N 1
ATOM 946 C CA . VAL A 1 113 ? -8.006 -7.756 22.686 1.00 78.56 113 VAL A CA 1
ATOM 947 C C . VAL A 1 113 ? -6.540 -8.104 22.946 1.00 78.56 113 VAL A C 1
ATOM 949 O O . VAL A 1 113 ? -5.956 -8.757 22.094 1.00 78.56 113 VAL A O 1
ATOM 952 N N . GLY A 1 114 ? -5.951 -7.771 24.100 1.00 78.25 114 GLY A N 1
ATOM 953 C CA . GLY A 1 114 ? -4.590 -8.190 24.474 1.00 78.25 114 GLY A CA 1
ATOM 954 C C . GLY A 1 114 ? -3.530 -7.936 23.387 1.00 78.25 114 GLY A C 1
ATOM 955 O O . GLY A 1 114 ? -3.261 -8.800 22.555 1.00 78.25 114 GLY A O 1
ATOM 956 N N . ILE A 1 115 ? -2.902 -6.759 23.395 1.00 83.38 115 ILE A N 1
ATOM 957 C CA . ILE A 1 115 ? -1.895 -6.376 22.392 1.00 83.38 115 ILE A CA 1
ATOM 958 C C . ILE A 1 115 ? -0.486 -6.442 22.984 1.00 83.38 115 ILE A C 1
ATOM 960 O O . ILE A 1 115 ? -0.221 -5.859 24.036 1.00 83.38 115 ILE A O 1
ATOM 964 N N . SER A 1 116 ? 0.433 -7.115 22.289 1.00 81.75 116 SER A N 1
ATOM 965 C CA . SER A 1 116 ? 1.859 -7.115 22.619 1.00 81.75 116 SER A CA 1
ATOM 966 C C . SER A 1 116 ? 2.603 -5.972 21.920 1.00 81.75 116 SER A C 1
ATOM 968 O O . SER A 1 116 ? 2.173 -5.440 20.898 1.00 81.75 116 SER A O 1
ATOM 970 N N . SER A 1 117 ? 3.760 -5.583 22.456 1.00 76.62 117 SER A N 1
ATOM 971 C CA . SER A 1 117 ? 4.642 -4.637 21.764 1.00 76.62 117 SER A CA 1
ATOM 972 C C . SER A 1 117 ? 5.221 -5.291 20.508 1.00 76.62 117 SER A C 1
ATOM 974 O O . SER A 1 117 ? 5.777 -6.387 20.588 1.00 76.62 117 SER A O 1
ATOM 976 N N . LEU A 1 118 ? 5.109 -4.621 19.361 1.00 72.94 118 LEU A N 1
ATOM 977 C CA . LEU A 1 118 ? 5.788 -5.025 18.137 1.00 72.94 118 LEU A CA 1
ATOM 978 C C . LEU A 1 118 ? 7.274 -4.698 18.288 1.00 72.94 118 LEU A C 1
ATOM 980 O O . LEU A 1 118 ? 7.674 -3.530 18.284 1.00 72.94 118 LEU A O 1
ATOM 984 N N . GLN A 1 119 ? 8.107 -5.730 18.364 1.00 64.62 119 GLN A N 1
ATOM 985 C CA . GLN A 1 119 ? 9.526 -5.557 18.093 1.00 64.62 119 GLN A CA 1
ATOM 986 C C . GLN A 1 119 ? 9.673 -5.480 16.578 1.00 64.62 119 GLN A C 1
ATOM 988 O O . GLN A 1 119 ? 9.541 -6.488 15.888 1.00 64.62 119 GLN A O 1
ATOM 993 N N . PHE A 1 120 ? 9.870 -4.276 16.038 1.00 59.12 120 PHE A N 1
ATOM 994 C CA . PHE A 1 120 ? 10.204 -4.153 14.624 1.00 59.12 120 PHE A CA 1
ATOM 995 C C . PHE A 1 120 ? 11.401 -5.050 14.314 1.00 59.12 120 PHE A C 1
ATOM 997 O O . PHE A 1 120 ? 12.377 -5.060 15.069 1.00 59.12 120 PHE A O 1
ATOM 1004 N N . ASP A 1 121 ? 11.351 -5.728 13.171 1.00 53.31 121 ASP A N 1
ATOM 1005 C CA . ASP A 1 121 ? 12.582 -6.129 12.511 1.00 53.31 121 ASP A CA 1
ATOM 1006 C C . ASP A 1 121 ? 13.276 -4.815 12.136 1.00 53.31 121 ASP A C 1
ATOM 1008 O O . ASP A 1 121 ? 12.855 -4.127 11.201 1.00 53.31 121 ASP A O 1
ATOM 1012 N N . ARG A 1 122 ? 14.210 -4.365 12.989 1.00 50.44 122 ARG A N 1
ATOM 1013 C CA . ARG A 1 122 ? 14.755 -2.991 12.987 1.00 50.44 122 ARG A CA 1
ATOM 1014 C C . ARG A 1 122 ? 15.430 -2.626 11.660 1.00 50.44 122 ARG A C 1
ATOM 1016 O O . ARG A 1 122 ? 15.712 -1.454 11.418 1.00 50.44 122 ARG A O 1
ATOM 1023 N N . ASP A 1 123 ? 15.618 -3.623 10.805 1.00 50.84 123 ASP A N 1
ATOM 1024 C CA . ASP A 1 123 ? 16.399 -3.575 9.586 1.00 50.84 123 ASP A CA 1
ATOM 1025 C C . ASP A 1 123 ? 15.553 -3.470 8.305 1.00 50.84 123 ASP A C 1
ATOM 1027 O O . ASP A 1 123 ? 16.110 -3.159 7.250 1.00 50.84 123 ASP A O 1
ATOM 1031 N N . ILE A 1 124 ? 14.223 -3.667 8.364 1.00 58.22 124 ILE A N 1
ATOM 1032 C CA . ILE A 1 124 ? 13.353 -3.648 7.172 1.00 58.22 124 ILE A CA 1
ATOM 1033 C C . ILE A 1 124 ? 12.321 -2.504 7.249 1.00 58.22 124 ILE A C 1
ATOM 1035 O O . ILE A 1 124 ? 11.381 -2.563 8.053 1.00 58.22 124 ILE A O 1
ATOM 1039 N N . PRO A 1 125 ? 12.439 -1.480 6.379 1.00 63.09 125 PRO A N 1
ATOM 1040 C CA . PRO A 1 125 ? 11.419 -0.451 6.196 1.00 63.09 125 PRO A CA 1
ATOM 1041 C C . PRO A 1 125 ? 10.031 -1.058 5.952 1.00 63.09 125 PRO A C 1
ATOM 1043 O O . PRO A 1 125 ? 9.860 -1.952 5.124 1.00 63.09 125 PRO A O 1
ATOM 1046 N N . ASN A 1 126 ? 9.026 -0.567 6.675 1.00 72.88 126 ASN A N 1
ATOM 1047 C CA . ASN A 1 126 ? 7.651 -1.065 6.616 1.00 72.88 126 ASN A CA 1
ATOM 1048 C C . ASN A 1 126 ? 6.640 0.088 6.474 1.00 72.88 126 ASN A C 1
ATOM 1050 O O . ASN A 1 126 ? 7.028 1.253 6.386 1.00 72.88 126 ASN A O 1
ATOM 1054 N N . LEU A 1 127 ? 5.341 -0.235 6.460 1.00 73.25 127 LEU A N 1
ATOM 1055 C CA . LEU A 1 127 ? 4.249 0.736 6.311 1.00 73.25 127 LEU A CA 1
ATOM 1056 C C . LEU A 1 127 ? 4.367 1.933 7.270 1.00 73.25 127 LEU A C 1
ATOM 1058 O O . LEU A 1 127 ? 4.111 3.067 6.871 1.00 73.25 127 LEU A O 1
ATOM 1062 N N . SER A 1 128 ? 4.790 1.699 8.516 1.00 68.06 128 SER A N 1
ATOM 1063 C CA . SER A 1 128 ? 4.974 2.778 9.486 1.00 68.06 128 SER A CA 1
ATOM 1064 C C . SER A 1 128 ? 6.110 3.722 9.081 1.00 68.06 128 SER A C 1
ATOM 1066 O O . SER A 1 128 ? 5.928 4.933 9.130 1.00 68.06 128 SER A O 1
ATOM 1068 N N . ALA A 1 129 ? 7.238 3.192 8.593 1.00 74.06 129 ALA A N 1
ATOM 1069 C CA . ALA A 1 129 ? 8.381 3.989 8.149 1.00 74.06 129 ALA A CA 1
ATOM 1070 C C . ALA A 1 129 ? 8.022 4.897 6.962 1.00 74.06 129 ALA A C 1
ATOM 1072 O O . ALA A 1 129 ? 8.388 6.072 6.953 1.00 74.06 129 ALA A O 1
ATOM 1073 N N . LEU A 1 130 ? 7.244 4.376 6.008 1.00 77.12 130 LEU A N 1
ATOM 1074 C CA . LEU A 1 130 ? 6.764 5.136 4.852 1.00 77.12 130 LEU A CA 1
ATOM 1075 C C . LEU A 1 130 ? 5.934 6.352 5.282 1.00 77.12 130 LEU A C 1
ATOM 1077 O O . LEU A 1 130 ? 6.136 7.456 4.791 1.00 77.12 130 LEU A O 1
ATOM 1081 N N . PHE A 1 131 ? 5.020 6.159 6.231 1.00 78.12 131 PHE A N 1
ATOM 1082 C CA . PHE A 1 131 ? 4.079 7.197 6.645 1.00 78.12 131 PHE A CA 1
ATOM 1083 C C . PHE A 1 131 ? 4.532 8.052 7.830 1.00 78.12 131 PHE A C 1
ATOM 1085 O O . PHE A 1 131 ? 3.839 9.007 8.190 1.00 78.12 131 PHE A O 1
ATOM 1092 N N . LEU A 1 132 ? 5.693 7.773 8.425 1.00 73.38 132 LEU A N 1
ATOM 1093 C CA . LEU A 1 132 ? 6.387 8.756 9.262 1.00 73.38 132 LEU A CA 1
ATOM 1094 C C . LEU A 1 132 ? 6.831 9.977 8.440 1.00 73.38 132 LEU A C 1
ATOM 1096 O O . LEU A 1 132 ? 6.973 11.062 9.003 1.00 73.38 132 LEU A O 1
ATOM 1100 N N . GLN A 1 133 ? 6.990 9.815 7.124 1.00 83.94 133 GLN A N 1
ATOM 1101 C CA . GLN A 1 133 ? 7.245 10.905 6.192 1.00 83.94 133 GLN A CA 1
ATOM 1102 C C . GLN A 1 133 ? 5.924 11.599 5.839 1.00 83.94 133 GLN A C 1
ATOM 1104 O O . GLN A 1 133 ? 5.016 11.010 5.248 1.00 83.94 133 GLN A O 1
ATOM 1109 N N . GLU A 1 134 ? 5.809 12.864 6.237 1.00 87.56 134 GLU A N 1
ATOM 1110 C CA . GLU A 1 134 ? 4.556 13.619 6.162 1.00 87.56 134 GLU A CA 1
ATOM 1111 C C . GLU A 1 134 ? 4.077 13.832 4.719 1.00 87.56 134 GLU A C 1
ATOM 1113 O O . GLU A 1 134 ? 2.887 13.687 4.447 1.00 87.56 134 GLU A O 1
ATOM 1118 N N . ASP A 1 135 ? 4.996 14.082 3.783 1.00 93.56 135 ASP A N 1
ATOM 1119 C CA . ASP A 1 135 ? 4.694 14.237 2.356 1.00 93.56 135 ASP A CA 1
ATOM 1120 C C . ASP A 1 135 ? 3.948 13.027 1.776 1.00 93.56 135 ASP A C 1
ATOM 1122 O O . ASP A 1 135 ? 2.949 13.171 1.074 1.00 93.56 135 ASP A O 1
ATOM 1126 N N . TYR A 1 136 ? 4.397 11.818 2.118 1.00 93.00 136 TYR A N 1
ATOM 1127 C CA . TYR A 1 136 ? 3.812 10.572 1.626 1.00 93.00 136 TYR A CA 1
ATOM 1128 C C . TYR A 1 136 ? 2.458 10.262 2.258 1.00 93.00 136 TYR A C 1
ATOM 1130 O O . TYR A 1 136 ? 1.571 9.725 1.593 1.00 93.00 136 TYR A O 1
ATOM 1138 N N . TYR A 1 137 ? 2.281 10.626 3.529 1.00 90.62 137 TYR A N 1
ATOM 1139 C CA . TYR A 1 137 ? 0.983 10.544 4.190 1.00 90.62 137 TYR A CA 1
ATOM 1140 C C . TYR A 1 137 ? -0.039 11.476 3.535 1.00 90.62 137 TYR A C 1
ATOM 1142 O O . TYR A 1 137 ? -1.130 11.029 3.185 1.00 90.62 137 TYR A O 1
ATOM 1150 N N . ARG A 1 138 ? 0.335 12.739 3.295 1.00 92.62 138 ARG A N 1
ATOM 1151 C CA . ARG A 1 138 ? -0.530 13.716 2.619 1.00 92.62 138 ARG A CA 1
ATOM 1152 C C . ARG A 1 138 ? -0.875 13.287 1.202 1.00 92.62 138 ARG A C 1
ATOM 1154 O O . ARG A 1 138 ? -2.050 13.279 0.857 1.00 92.62 138 ARG A O 1
ATOM 1161 N N . LEU A 1 139 ? 0.112 12.823 0.429 1.00 95.44 139 LEU A N 1
ATOM 1162 C CA . LEU A 1 139 ? -0.119 12.282 -0.911 1.00 95.44 139 LEU A CA 1
ATOM 1163 C C . LEU A 1 139 ? -1.179 11.172 -0.891 1.00 95.44 139 LEU A C 1
ATOM 1165 O O . LEU A 1 139 ? -2.127 11.210 -1.671 1.00 95.44 139 LEU A O 1
ATOM 1169 N N . ALA A 1 140 ? -1.032 10.185 -0.002 1.00 94.19 140 ALA A N 1
ATOM 1170 C CA . ALA A 1 140 ? -1.966 9.066 0.084 1.00 94.19 140 ALA A CA 1
ATOM 1171 C C . ALA A 1 140 ? -3.377 9.504 0.514 1.00 94.19 140 ALA A C 1
ATOM 1173 O O . ALA A 1 140 ? -4.361 8.952 0.024 1.00 94.19 140 ALA A O 1
ATOM 1174 N N . LEU A 1 141 ? -3.474 10.496 1.403 1.00 92.75 141 LEU A N 1
ATOM 1175 C CA . LEU A 1 141 ? -4.739 11.059 1.873 1.00 92.75 141 LEU A CA 1
ATOM 1176 C C . LEU A 1 141 ? -5.469 11.857 0.778 1.00 92.75 141 LEU A C 1
ATOM 1178 O O . LEU A 1 141 ? -6.681 11.712 0.602 1.00 92.75 141 LEU A O 1
ATOM 1182 N N . GLU A 1 142 ? -4.739 12.694 0.043 1.00 94.94 142 GLU A N 1
ATOM 1183 C CA . GLU A 1 142 ? -5.277 13.529 -1.036 1.00 94.94 142 GLU A CA 1
ATOM 1184 C C . GLU A 1 142 ? -5.646 12.705 -2.272 1.00 94.94 142 GLU A C 1
ATOM 1186 O O . GLU A 1 142 ? -6.630 13.003 -2.943 1.00 94.94 142 GLU A O 1
ATOM 1191 N N . CYS A 1 143 ? -4.895 11.639 -2.549 1.00 96.12 143 CYS A N 1
ATOM 1192 C CA . CYS A 1 143 ? -5.093 10.768 -3.707 1.00 96.12 143 CYS A CA 1
ATOM 1193 C C . CYS A 1 143 ? -5.979 9.552 -3.400 1.00 96.12 143 CYS A C 1
ATOM 1195 O O . CYS A 1 143 ? -5.787 8.483 -3.982 1.00 96.12 143 CYS A O 1
ATOM 1197 N N . ARG A 1 144 ? -6.923 9.672 -2.466 1.00 95.12 144 ARG A N 1
ATOM 1198 C CA . ARG A 1 144 ? -7.882 8.601 -2.167 1.00 95.12 144 ARG A CA 1
ATOM 1199 C C . ARG A 1 144 ? -9.015 8.581 -3.197 1.00 95.12 144 ARG A C 1
ATOM 1201 O O . ARG A 1 144 ? -9.517 9.625 -3.601 1.00 95.12 144 ARG A O 1
ATOM 1208 N N . MET A 1 145 ? -9.440 7.392 -3.598 1.00 95.38 145 MET A N 1
ATOM 1209 C CA . MET A 1 145 ? -10.503 7.166 -4.574 1.00 95.38 145 MET A CA 1
ATOM 1210 C C . MET A 1 145 ? -11.380 5.995 -4.136 1.00 95.38 145 MET A C 1
ATOM 1212 O O . MET A 1 145 ? -10.901 5.049 -3.510 1.00 95.38 145 MET A O 1
ATOM 1216 N N . GLN A 1 146 ? -12.656 6.019 -4.516 1.00 93.75 146 GLN A N 1
ATOM 1217 C CA . GLN A 1 146 ? -13.512 4.846 -4.377 1.00 93.75 146 GLN A CA 1
ATOM 1218 C C . GLN A 1 146 ? -13.266 3.899 -5.555 1.00 93.75 146 GLN A C 1
ATOM 1220 O O . GLN A 1 146 ? -13.324 4.308 -6.714 1.00 93.75 146 GLN A O 1
ATOM 1225 N N . SER A 1 147 ? -13.0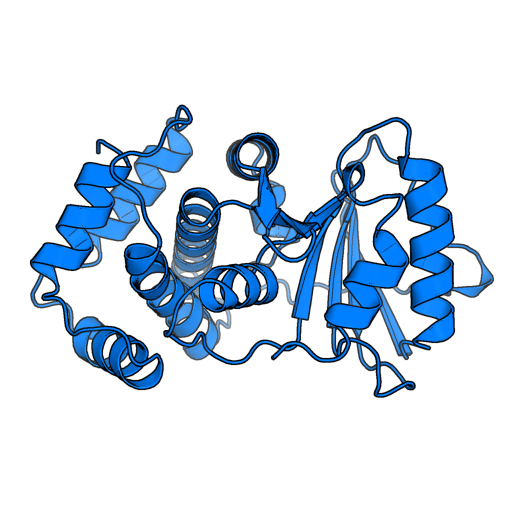16 2.627 -5.267 1.00 92.50 147 SER A N 1
ATOM 1226 C CA . SER A 1 147 ? -13.073 1.575 -6.288 1.00 92.50 147 SER A CA 1
ATOM 1227 C C . SER A 1 147 ? -14.514 1.297 -6.725 1.00 92.50 147 SER A C 1
ATOM 1229 O O . SER A 1 147 ? -15.468 1.673 -6.042 1.00 92.50 147 SER A O 1
ATOM 1231 N N . SER A 1 148 ? -14.683 0.570 -7.833 1.00 88.25 148 SER A N 1
ATOM 1232 C CA . SER A 1 148 ? -16.001 0.127 -8.313 1.00 88.25 148 SER A CA 1
ATOM 1233 C C . SER A 1 148 ? -16.712 -0.822 -7.344 1.00 88.25 148 SER A C 1
ATOM 1235 O O . SER A 1 148 ? -17.939 -0.869 -7.331 1.00 88.25 148 SER A O 1
ATOM 1237 N N . SER A 1 149 ? -15.964 -1.547 -6.507 1.00 86.12 149 SER A N 1
ATOM 1238 C CA . SER A 1 149 ? -16.525 -2.342 -5.413 1.00 86.12 149 SER A CA 1
ATOM 1239 C C . SER A 1 149 ? -16.968 -1.468 -4.234 1.00 86.12 149 SER A C 1
ATOM 1241 O O . SER A 1 149 ? -17.773 -1.894 -3.420 1.00 86.12 149 SER A O 1
ATOM 1243 N N . GLY A 1 150 ? -16.531 -0.214 -4.134 1.00 90.56 150 GLY A N 1
ATOM 1244 C CA . GLY A 1 150 ? -16.852 0.643 -2.996 1.00 90.56 150 GLY A CA 1
ATOM 1245 C C . GLY A 1 150 ? -15.841 0.540 -1.855 1.00 90.56 150 GLY A C 1
ATOM 1246 O O . GLY A 1 150 ? -16.117 1.046 -0.772 1.00 90.56 150 GLY A O 1
ATOM 1247 N N . LEU A 1 151 ? -14.666 -0.060 -2.069 1.00 95.50 151 LEU A N 1
ATOM 1248 C CA . LEU A 1 151 ? -13.534 0.078 -1.148 1.00 95.50 151 LEU A CA 1
ATOM 1249 C C . LEU A 1 151 ? -12.839 1.441 -1.337 1.00 95.50 151 LEU A C 1
ATOM 1251 O O . LEU A 1 151 ? -12.605 1.824 -2.491 1.00 95.50 151 LEU A O 1
ATOM 1255 N N . PRO A 1 152 ? -12.472 2.147 -0.249 1.00 96.81 152 PRO A N 1
ATOM 1256 C CA . PRO A 1 152 ? -11.656 3.359 -0.301 1.00 96.81 152 PRO A CA 1
ATOM 1257 C C . PRO A 1 152 ? -10.183 2.983 -0.521 1.00 96.81 152 PRO A C 1
ATOM 1259 O O . PRO A 1 152 ? -9.562 2.346 0.328 1.00 96.81 152 PRO A O 1
ATOM 1262 N N . LEU A 1 153 ? -9.606 3.359 -1.660 1.00 97.44 153 LEU A N 1
ATOM 1263 C CA . LEU A 1 153 ? -8.246 2.988 -2.062 1.00 97.44 153 LEU A CA 1
ATOM 1264 C C . LEU A 1 153 ? -7.380 4.226 -2.312 1.00 97.44 153 LEU A C 1
ATOM 1266 O O . LEU A 1 153 ? -7.870 5.260 -2.754 1.00 97.44 153 LEU A O 1
ATOM 1270 N N . VAL A 1 154 ? -6.068 4.106 -2.131 1.00 97.56 154 VAL A N 1
ATOM 1271 C CA . VAL A 1 154 ? -5.109 5.060 -2.710 1.00 97.56 154 VAL A CA 1
ATOM 1272 C C . VAL A 1 154 ? -5.092 4.882 -4.235 1.00 97.56 154 VAL A C 1
ATOM 1274 O O . VAL A 1 154 ? -5.079 3.748 -4.716 1.00 97.56 154 VAL A O 1
ATOM 1277 N N . SER A 1 155 ? -5.089 5.978 -4.999 1.00 97.62 155 SER A N 1
ATOM 1278 C CA . SER A 1 155 ? -5.105 5.962 -6.469 1.00 97.62 155 SER A CA 1
ATOM 1279 C C . SER A 1 155 ? -3.900 5.217 -7.064 1.00 97.62 155 SER A C 1
ATOM 1281 O O . SER A 1 155 ? -2.842 5.156 -6.427 1.00 97.62 155 SER A O 1
ATOM 1283 N N . PRO A 1 156 ? -3.991 4.683 -8.299 1.00 97.69 156 PRO A N 1
ATOM 1284 C CA . PRO A 1 156 ? -2.870 3.985 -8.935 1.00 97.69 156 PRO A CA 1
ATOM 1285 C C . PRO A 1 156 ? -1.589 4.826 -9.012 1.00 97.69 156 PRO A C 1
ATOM 1287 O O . PRO A 1 156 ? -0.504 4.322 -8.718 1.00 97.69 156 PRO A O 1
ATOM 1290 N N . GLY A 1 157 ? -1.715 6.119 -9.331 1.00 98.06 157 GLY A N 1
ATOM 1291 C CA . GLY A 1 157 ? -0.587 7.050 -9.354 1.00 98.06 157 GLY A CA 1
ATOM 1292 C C . GLY A 1 157 ? 0.051 7.233 -7.977 1.00 98.06 157 GLY A C 1
ATOM 1293 O O . GLY A 1 157 ? 1.264 7.132 -7.842 1.00 98.06 157 GLY A O 1
ATOM 1294 N N . ALA A 1 158 ? -0.729 7.437 -6.918 1.00 97.81 158 ALA A N 1
ATOM 1295 C CA . ALA A 1 158 ? -0.139 7.553 -5.587 1.00 97.81 158 ALA A CA 1
ATOM 1296 C C . ALA A 1 158 ? 0.448 6.215 -5.101 1.00 97.81 158 ALA A C 1
ATOM 1298 O O . ALA A 1 158 ? 1.545 6.202 -4.547 1.00 97.81 158 ALA A O 1
ATOM 1299 N N . LEU A 1 159 ? -0.202 5.076 -5.375 1.00 98.06 159 LEU A N 1
ATOM 1300 C CA . LEU A 1 159 ? 0.342 3.745 -5.077 1.00 98.06 159 LEU A CA 1
ATOM 1301 C C . LEU A 1 159 ? 1.701 3.524 -5.741 1.00 98.06 159 LEU A C 1
ATOM 1303 O O . LEU A 1 159 ? 2.605 3.003 -5.090 1.00 98.06 159 LEU A O 1
ATOM 1307 N N . LEU A 1 160 ? 1.863 3.930 -7.002 1.00 98.38 160 LEU A N 1
ATOM 1308 C CA . LEU A 1 160 ? 3.132 3.826 -7.721 1.00 98.38 160 LEU A CA 1
ATOM 1309 C C . LEU A 1 160 ? 4.223 4.607 -6.981 1.00 98.38 160 LEU A C 1
ATOM 1311 O O . LEU A 1 160 ? 5.276 4.043 -6.675 1.00 98.38 160 LEU A O 1
ATOM 1315 N N . THR A 1 161 ? 3.941 5.849 -6.588 1.00 98.00 161 THR A N 1
ATOM 1316 C CA . THR A 1 161 ? 4.859 6.678 -5.798 1.00 98.00 161 THR A CA 1
ATOM 1317 C C . THR A 1 161 ? 5.223 6.025 -4.457 1.00 98.00 161 THR A C 1
ATOM 1319 O O . THR A 1 161 ? 6.399 5.954 -4.098 1.00 98.00 161 THR A O 1
ATOM 1322 N N . LEU A 1 162 ? 4.246 5.465 -3.731 1.00 97.31 162 LEU A N 1
ATOM 1323 C CA . LEU A 1 162 ? 4.495 4.747 -2.472 1.00 97.31 162 LEU A CA 1
ATOM 1324 C C . LEU A 1 162 ? 5.376 3.501 -2.679 1.00 97.31 162 LEU A C 1
ATOM 1326 O O . LEU A 1 162 ? 6.223 3.185 -1.841 1.00 97.31 162 LEU A O 1
ATOM 1330 N N . LYS A 1 163 ? 5.210 2.785 -3.800 1.00 97.00 163 LYS A N 1
ATOM 1331 C CA . LYS A 1 163 ? 6.061 1.637 -4.154 1.00 97.00 163 LYS A CA 1
ATOM 1332 C C . LYS A 1 163 ? 7.485 2.066 -4.495 1.00 97.00 163 LYS A C 1
ATOM 1334 O O . LYS A 1 163 ? 8.410 1.351 -4.111 1.00 97.00 163 LYS A O 1
ATOM 1339 N N . ILE A 1 164 ? 7.657 3.206 -5.166 1.00 97.44 164 ILE A N 1
ATOM 1340 C CA . ILE A 1 164 ? 8.971 3.804 -5.425 1.00 97.44 164 ILE A CA 1
ATOM 1341 C C . ILE A 1 164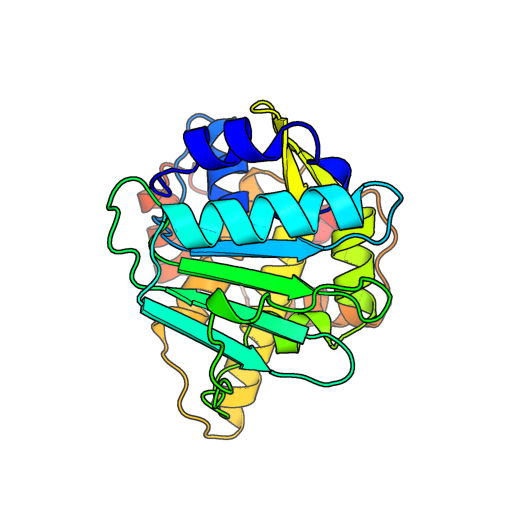 ? 9.675 4.120 -4.106 1.00 97.44 164 ILE A C 1
ATOM 1343 O O . ILE A 1 164 ? 10.800 3.667 -3.908 1.00 97.44 164 ILE A O 1
ATOM 1347 N N . ARG A 1 165 ? 9.004 4.803 -3.172 1.00 96.44 165 ARG A N 1
ATOM 1348 C CA . ARG A 1 165 ? 9.598 5.126 -1.868 1.00 96.44 165 ARG A CA 1
ATOM 1349 C C . ARG A 1 165 ? 10.018 3.877 -1.101 1.00 96.44 165 ARG A C 1
ATOM 1351 O O . ARG A 1 165 ? 11.164 3.783 -0.679 1.00 96.44 165 ARG A O 1
ATOM 1358 N N . ALA A 1 166 ? 9.137 2.878 -1.017 1.00 94.19 166 ALA A N 1
ATOM 1359 C CA . ALA A 1 166 ? 9.458 1.605 -0.372 1.00 94.19 166 ALA A CA 1
ATOM 1360 C C . ALA A 1 166 ? 10.653 0.891 -1.032 1.00 94.19 166 ALA A C 1
ATOM 1362 O O . ALA A 1 166 ? 11.482 0.302 -0.344 1.00 94.19 166 ALA A O 1
ATOM 1363 N N . PHE A 1 167 ? 10.770 0.948 -2.363 1.00 96.12 167 PHE A N 1
ATOM 1364 C CA . PHE A 1 167 ? 11.932 0.418 -3.075 1.00 96.12 167 PHE A CA 1
ATOM 1365 C C . PHE A 1 167 ? 13.221 1.168 -2.706 1.00 96.12 167 PHE A C 1
ATOM 1367 O O . PHE A 1 167 ? 14.216 0.519 -2.388 1.00 96.12 167 PHE A O 1
ATOM 1374 N N . LEU A 1 168 ? 13.201 2.505 -2.713 1.00 95.81 168 LEU A N 1
ATOM 1375 C CA . LEU A 1 168 ? 14.361 3.335 -2.373 1.00 95.81 168 LEU A CA 1
ATOM 1376 C C . LEU A 1 168 ? 14.803 3.124 -0.919 1.00 95.81 168 LEU A C 1
ATOM 1378 O O . LEU A 1 168 ? 15.995 2.977 -0.664 1.00 95.81 168 LEU A O 1
ATOM 1382 N N . ASP A 1 169 ? 13.854 3.020 0.014 1.00 93.69 169 ASP A N 1
ATOM 1383 C CA . ASP A 1 169 ? 14.127 2.708 1.420 1.00 93.69 169 ASP A CA 1
ATOM 1384 C C . ASP A 1 169 ? 14.838 1.358 1.584 1.00 93.69 169 ASP A C 1
ATOM 1386 O O . ASP A 1 169 ? 15.824 1.249 2.315 1.00 93.69 169 ASP A O 1
ATOM 1390 N N . LEU A 1 170 ? 14.366 0.323 0.883 1.00 93.12 170 LEU A N 1
ATOM 1391 C CA . LEU A 1 170 ? 14.967 -1.011 0.938 1.00 93.12 170 LEU A CA 1
ATOM 1392 C C . LEU A 1 170 ? 16.351 -1.061 0.272 1.00 93.12 170 LEU A C 1
ATOM 1394 O O . LEU A 1 170 ? 17.236 -1.774 0.744 1.00 93.12 170 LEU A O 1
ATOM 1398 N N . GLU A 1 171 ? 16.550 -0.326 -0.822 1.00 94.19 171 GLU A N 1
ATOM 1399 C CA . GLU A 1 171 ? 17.846 -0.201 -1.496 1.00 94.19 171 GLU A CA 1
ATOM 1400 C C . GLU A 1 171 ? 18.869 0.540 -0.624 1.00 94.19 171 GLU A C 1
ATOM 1402 O O . GLU A 1 171 ? 20.004 0.078 -0.496 1.00 94.19 171 GLU A O 1
ATOM 1407 N N . MET A 1 172 ? 18.454 1.625 0.035 1.00 93.19 172 MET A N 1
ATOM 1408 C CA . MET A 1 172 ? 19.275 2.366 0.994 1.00 93.19 172 MET A CA 1
ATOM 1409 C C . MET A 1 172 ? 19.665 1.483 2.183 1.00 93.19 172 MET A C 1
ATOM 1411 O O . MET A 1 172 ? 20.851 1.330 2.463 1.00 93.19 172 MET A O 1
ATOM 1415 N N . ALA A 1 173 ? 18.695 0.811 2.812 1.00 91.00 173 ALA A N 1
ATOM 1416 C CA . ALA A 1 173 ? 18.955 -0.114 3.914 1.00 91.00 173 ALA A CA 1
ATOM 1417 C C . ALA A 1 173 ? 19.933 -1.232 3.509 1.00 91.00 173 ALA A C 1
ATOM 1419 O O . ALA A 1 173 ? 20.859 -1.558 4.252 1.00 91.00 173 ALA A O 1
ATOM 1420 N N . ARG A 1 174 ? 19.787 -1.784 2.296 1.00 91.75 174 ARG A N 1
ATOM 1421 C CA . ARG A 1 174 ? 20.733 -2.770 1.755 1.00 91.75 174 ARG A CA 1
ATOM 1422 C C . ARG A 1 174 ? 22.138 -2.184 1.582 1.00 91.75 174 ARG A C 1
ATOM 1424 O O . ARG A 1 174 ? 23.110 -2.880 1.861 1.00 91.75 174 ARG A O 1
ATOM 1431 N N . GLY A 1 175 ? 22.254 -0.942 1.110 1.00 92.19 175 GLY A N 1
ATOM 1432 C CA . GLY A 1 175 ? 23.531 -0.229 0.984 1.00 92.19 175 GLY A CA 1
ATOM 1433 C C . GLY A 1 175 ? 24.219 0.021 2.330 1.00 92.19 175 GLY A C 1
ATOM 1434 O O . GLY A 1 175 ? 25.442 -0.028 2.408 1.00 92.19 175 GLY A O 1
ATOM 1435 N N . GLU A 1 176 ? 23.436 0.194 3.394 1.00 92.81 176 GLU A N 1
ATOM 1436 C CA . GLU A 1 176 ? 23.902 0.316 4.783 1.00 92.81 176 GLU A CA 1
ATOM 1437 C C . GLU A 1 176 ? 24.274 -1.034 5.431 1.00 92.81 176 GLU A C 1
ATOM 1439 O O . GLU A 1 176 ? 24.649 -1.076 6.600 1.00 92.81 176 GLU A O 1
ATOM 1444 N N . GLY A 1 177 ? 24.165 -2.150 4.701 1.00 89.44 177 GLY A N 1
ATOM 1445 C CA . GLY A 1 177 ? 24.498 -3.485 5.205 1.00 89.44 177 GLY A CA 1
ATOM 1446 C C . GLY A 1 177 ? 23.406 -4.148 6.052 1.00 89.44 177 GLY A C 1
ATOM 1447 O O . GLY A 1 177 ? 23.670 -5.181 6.666 1.00 89.44 177 GLY A O 1
ATOM 1448 N N . LYS A 1 178 ? 22.183 -3.602 6.079 1.00 88.50 178 LYS A N 1
ATOM 1449 C CA . LYS A 1 178 ? 21.040 -4.215 6.776 1.00 88.50 178 LYS A CA 1
ATOM 1450 C C . LYS A 1 178 ? 20.563 -5.484 6.070 1.00 88.50 178 LYS A C 1
ATOM 1452 O O . LYS A 1 178 ? 20.659 -5.620 4.844 1.00 88.50 178 LYS A O 1
ATOM 1457 N N . THR A 1 179 ? 19.984 -6.404 6.840 1.00 86.88 179 THR A N 1
ATOM 1458 C CA . THR A 1 179 ? 19.425 -7.652 6.305 1.00 86.88 179 THR A CA 1
ATOM 1459 C C . THR A 1 179 ? 18.130 -7.371 5.546 1.00 86.88 179 THR A C 1
ATOM 1461 O O . THR A 1 179 ? 17.059 -7.250 6.131 1.00 86.88 179 THR A O 1
ATOM 1464 N N . VAL A 1 180 ? 18.219 -7.286 4.215 1.00 87.75 180 VAL A N 1
ATOM 1465 C CA . VAL A 1 180 ? 17.066 -7.046 3.335 1.00 87.75 180 VAL A CA 1
ATOM 1466 C C . VAL A 1 180 ? 16.894 -8.187 2.336 1.00 87.75 180 VAL A C 1
ATOM 1468 O O . VAL A 1 180 ? 17.800 -8.538 1.574 1.00 87.75 180 VAL A O 1
ATOM 1471 N N . TRP A 1 181 ? 15.685 -8.742 2.275 1.00 89.50 181 TRP A N 1
ATOM 1472 C CA . TRP A 1 181 ? 15.343 -9.786 1.314 1.00 89.50 181 TRP A CA 1
ATOM 1473 C C . TRP A 1 181 ? 15.268 -9.227 -0.112 1.00 89.50 181 TRP A C 1
ATOM 1475 O O . TRP A 1 181 ? 14.476 -8.334 -0.417 1.00 89.50 181 TRP A O 1
ATOM 1485 N N . LYS A 1 182 ? 16.032 -9.811 -1.046 1.00 91.50 182 LYS A N 1
ATOM 1486 C CA . LYS A 1 182 ? 16.008 -9.405 -2.468 1.00 91.50 182 LYS A CA 1
ATOM 1487 C C . LYS A 1 182 ? 14.611 -9.502 -3.095 1.00 91.50 182 LYS A C 1
ATOM 1489 O O . LYS A 1 182 ? 14.317 -8.773 -4.039 1.00 91.50 182 LYS A O 1
ATOM 1494 N N . SER A 1 183 ? 13.767 -10.416 -2.616 1.00 91.81 183 SER A N 1
ATOM 1495 C CA . SER A 1 183 ? 12.371 -10.558 -3.048 1.00 91.81 183 SER A CA 1
ATOM 1496 C C . SER A 1 183 ? 11.528 -9.324 -2.716 1.00 91.81 183 SER A C 1
ATOM 1498 O O . SER A 1 183 ? 10.706 -8.929 -3.541 1.00 91.81 183 SER A O 1
ATOM 1500 N N . GLU A 1 184 ? 11.769 -8.681 -1.572 1.00 89.94 184 GLU A N 1
ATOM 1501 C CA . GLU A 1 184 ? 11.041 -7.489 -1.125 1.00 89.94 184 GLU A CA 1
ATOM 1502 C C . GLU A 1 184 ? 11.360 -6.285 -2.019 1.00 89.94 184 GLU A C 1
ATOM 1504 O O . GLU A 1 184 ? 10.467 -5.621 -2.537 1.00 89.94 184 GLU A O 1
ATOM 1509 N N . ILE A 1 185 ? 12.635 -6.076 -2.333 1.00 94.12 185 ILE A N 1
ATOM 1510 C CA . ILE A 1 185 ? 13.055 -5.049 -3.296 1.00 94.12 185 ILE A CA 1
ATOM 1511 C C . ILE A 1 185 ? 12.427 -5.315 -4.674 1.00 94.12 185 ILE A C 1
ATOM 1513 O O . ILE A 1 185 ? 11.808 -4.436 -5.281 1.00 94.12 185 ILE A O 1
ATOM 1517 N N . LYS A 1 186 ? 12.545 -6.557 -5.170 1.00 95.94 186 LYS A N 1
ATOM 1518 C CA . LYS A 1 186 ? 12.026 -6.943 -6.490 1.00 95.94 186 LYS A CA 1
ATOM 1519 C C . LYS A 1 186 ? 10.514 -6.765 -6.592 1.00 95.94 186 LYS A C 1
ATOM 1521 O O . LYS A 1 186 ? 10.056 -6.316 -7.641 1.00 95.94 186 LYS A O 1
ATOM 1526 N N . LYS A 1 187 ? 9.733 -7.103 -5.556 1.00 93.94 187 LYS A N 1
ATOM 1527 C CA . LYS A 1 187 ? 8.270 -6.948 -5.617 1.00 93.94 187 LYS A CA 1
ATOM 1528 C C . LYS A 1 187 ? 7.876 -5.476 -5.725 1.00 93.94 187 LYS A C 1
ATOM 1530 O O . LYS A 1 187 ? 7.039 -5.174 -6.562 1.00 93.94 187 LYS A O 1
ATOM 1535 N N . HIS A 1 188 ? 8.499 -4.566 -4.967 1.00 96.25 188 HIS A N 1
ATOM 1536 C CA . HIS A 1 188 ? 8.168 -3.139 -5.032 1.00 96.25 188 HIS A CA 1
ATOM 1537 C C . HIS A 1 188 ? 8.513 -2.556 -6.401 1.00 96.25 188 HIS A C 1
ATOM 1539 O O . HIS A 1 188 ? 7.644 -1.977 -7.043 1.00 96.25 188 HIS A O 1
ATOM 1545 N N . ARG A 1 189 ? 9.720 -2.833 -6.906 1.00 97.62 189 ARG A N 1
ATOM 1546 C CA . ARG A 1 189 ? 10.127 -2.465 -8.269 1.00 97.62 189 ARG A CA 1
ATOM 1547 C C . ARG A 1 189 ? 9.154 -2.983 -9.329 1.00 97.62 189 ARG A C 1
ATOM 1549 O O . ARG A 1 189 ? 8.730 -2.239 -10.201 1.00 97.62 189 ARG A O 1
ATOM 1556 N N . ASN A 1 190 ? 8.822 -4.270 -9.284 1.00 97.88 190 ASN A N 1
ATOM 1557 C CA . ASN A 1 190 ? 7.947 -4.867 -10.288 1.00 97.88 190 ASN A CA 1
ATOM 1558 C C . ASN A 1 190 ? 6.517 -4.307 -10.190 1.00 97.88 190 ASN A C 1
ATOM 1560 O O . ASN A 1 190 ? 5.867 -4.131 -11.213 1.00 97.88 190 ASN A O 1
ATOM 1564 N N . ASP A 1 191 ? 6.029 -4.014 -8.981 1.00 98.06 191 ASP A N 1
ATOM 1565 C CA . ASP A 1 191 ? 4.723 -3.385 -8.769 1.00 98.06 191 ASP A CA 1
ATOM 1566 C C . ASP A 1 191 ? 4.670 -1.969 -9.367 1.00 98.06 191 ASP A C 1
ATOM 1568 O O . ASP A 1 191 ? 3.651 -1.629 -9.959 1.00 98.06 191 ASP A O 1
ATOM 1572 N N . VAL A 1 192 ? 5.756 -1.181 -9.291 1.00 98.44 192 VAL A N 1
ATOM 1573 C CA . VAL A 1 192 ? 5.851 0.135 -9.960 1.00 98.44 192 VAL A CA 1
ATOM 1574 C C . VAL A 1 192 ? 5.551 0.003 -11.450 1.00 98.44 192 VAL A C 1
ATOM 1576 O O . VAL A 1 192 ? 4.647 0.661 -11.955 1.00 98.44 192 VAL A O 1
ATOM 1579 N N . PHE A 1 193 ? 6.249 -0.897 -12.145 1.00 98.25 193 PHE A N 1
ATOM 1580 C CA . PHE A 1 193 ? 6.085 -1.058 -13.593 1.00 98.25 193 PHE A CA 1
ATOM 1581 C C . PHE A 1 193 ? 4.759 -1.710 -13.997 1.00 98.25 193 PHE A C 1
ATOM 1583 O O . PHE A 1 193 ? 4.265 -1.443 -15.086 1.00 98.25 193 PHE A O 1
ATOM 1590 N N . ARG A 1 194 ? 4.134 -2.506 -13.122 1.00 98.38 194 ARG A N 1
ATOM 1591 C CA . ARG A 1 194 ? 2.748 -2.956 -13.328 1.00 98.38 194 ARG A CA 1
ATOM 1592 C C . ARG A 1 194 ? 1.768 -1.789 -13.240 1.00 98.38 194 ARG A C 1
ATOM 1594 O O . ARG A 1 194 ? 0.893 -1.667 -14.087 1.00 98.38 194 ARG A O 1
ATOM 1601 N N . LEU A 1 195 ? 1.923 -0.920 -12.242 1.00 98.44 195 LEU A N 1
ATOM 1602 C CA . LEU A 1 195 ? 1.028 0.221 -12.030 1.00 98.44 195 LEU A CA 1
ATOM 1603 C C . LEU A 1 195 ? 1.072 1.238 -13.180 1.00 98.44 195 LEU A C 1
ATOM 1605 O O . LEU A 1 195 ? 0.084 1.937 -13.377 1.00 98.44 195 LEU A O 1
ATOM 1609 N N . VAL A 1 196 ? 2.142 1.264 -13.988 1.00 98.31 196 VAL A N 1
ATOM 1610 C CA . VAL A 1 196 ? 2.230 2.090 -15.212 1.00 98.31 196 VAL A CA 1
ATOM 1611 C C . VAL A 1 196 ? 1.041 1.868 -16.158 1.00 98.31 196 VAL A C 1
ATOM 1613 O O . VAL A 1 196 ? 0.585 2.808 -16.802 1.00 98.31 196 VAL A O 1
ATOM 1616 N N . TYR A 1 197 ? 0.500 0.649 -16.215 1.00 97.69 197 TYR A N 1
ATOM 1617 C CA . TYR A 1 197 ? -0.624 0.291 -17.090 1.00 97.69 197 TYR A CA 1
ATOM 1618 C C . TYR A 1 197 ? -1.978 0.819 -16.602 1.00 97.69 197 TYR A C 1
ATOM 1620 O O . TYR A 1 197 ? -2.958 0.747 -17.337 1.00 97.69 197 TYR A O 1
ATOM 1628 N N . LEU A 1 198 ? -2.035 1.339 -15.375 1.00 97.25 198 LEU A N 1
ATOM 1629 C CA . LEU A 1 198 ? -3.224 1.955 -14.790 1.00 97.25 198 LEU A CA 1
ATOM 1630 C C . LEU A 1 198 ? -3.139 3.486 -14.749 1.00 97.25 198 LEU A C 1
ATOM 1632 O O . LEU A 1 198 ? -4.051 4.132 -14.234 1.00 97.25 198 LEU A O 1
ATOM 1636 N N . LEU A 1 199 ? -2.038 4.073 -15.223 1.00 97.12 199 LEU A N 1
ATOM 1637 C CA . LEU A 1 199 ? -1.873 5.522 -15.224 1.00 97.12 199 LEU A CA 1
ATOM 1638 C C . LEU A 1 199 ? -2.758 6.157 -16.298 1.00 97.12 199 LEU A C 1
ATOM 1640 O O . LEU A 1 199 ? -2.849 5.657 -17.420 1.00 97.12 199 LEU A O 1
ATOM 1644 N N . GLY A 1 200 ? -3.378 7.280 -15.939 1.00 94.38 200 GLY A N 1
ATOM 1645 C CA . GLY A 1 200 ? -4.048 8.161 -16.890 1.00 94.38 200 GLY A CA 1
ATOM 1646 C C . GLY A 1 200 ? -3.054 9.003 -17.695 1.00 94.38 200 GLY A C 1
ATOM 1647 O O . GLY A 1 200 ? -1.872 8.681 -17.804 1.00 94.38 200 GLY A O 1
ATOM 1648 N N . GLU A 1 201 ? -3.532 10.118 -18.241 1.00 94.38 201 GLU A N 1
ATOM 1649 C CA . GLU A 1 201 ? -2.705 11.016 -19.058 1.00 94.38 201 GLU A CA 1
ATOM 1650 C C . GLU A 1 201 ? -1.711 11.830 -18.222 1.00 94.38 201 GLU A C 1
ATOM 1652 O O . GLU A 1 201 ? -0.560 12.012 -18.616 1.00 94.38 201 GLU A O 1
ATOM 1657 N N . ARG A 1 202 ? -2.154 12.308 -17.055 1.00 96.56 202 ARG A N 1
ATOM 1658 C CA . ARG A 1 202 ? -1.371 13.160 -16.158 1.00 96.56 202 ARG A CA 1
ATOM 1659 C C . ARG A 1 202 ? -1.761 12.941 -14.704 1.00 96.56 202 ARG A C 1
ATOM 1661 O O . ARG A 1 202 ? -2.910 12.628 -14.400 1.00 96.56 202 ARG A O 1
ATOM 1668 N N . PHE A 1 203 ? -0.810 13.157 -13.810 1.00 97.25 203 PHE A N 1
ATOM 1669 C CA . PHE A 1 203 ? -1.029 13.195 -12.378 1.00 97.25 203 PHE A CA 1
ATOM 1670 C C . PHE A 1 203 ? -1.632 14.549 -11.997 1.00 97.25 203 PHE A C 1
ATOM 1672 O O . PHE A 1 203 ? -1.055 15.596 -12.286 1.00 97.25 203 PHE A O 1
ATOM 1679 N N . GLU A 1 204 ? -2.813 14.530 -11.385 1.00 92.50 204 GLU A N 1
ATOM 1680 C CA . GLU A 1 204 ? -3.595 15.748 -11.140 1.00 92.50 204 GLU A CA 1
ATOM 1681 C C . GLU A 1 204 ? -3.155 16.505 -9.881 1.00 92.50 204 GLU A C 1
ATOM 1683 O O . GLU A 1 204 ? -3.258 17.731 -9.823 1.00 92.50 204 GLU A O 1
ATOM 1688 N N . ASN A 1 205 ? -2.637 15.796 -8.875 1.00 91.69 205 ASN A N 1
ATOM 1689 C CA . ASN A 1 205 ? -2.218 16.396 -7.614 1.00 91.69 205 ASN A CA 1
ATOM 1690 C C . ASN A 1 205 ? -0.833 17.047 -7.726 1.00 91.69 205 ASN A C 1
ATOM 1692 O O . ASN A 1 205 ? 0.050 16.605 -8.465 1.00 91.69 205 ASN A O 1
ATOM 1696 N N . GLN A 1 206 ? -0.604 18.085 -6.921 1.00 90.88 206 GLN A N 1
ATOM 1697 C CA . GLN A 1 206 ? 0.719 18.687 -6.810 1.00 90.88 206 GLN A CA 1
ATOM 1698 C C . GLN A 1 206 ? 1.655 17.757 -6.037 1.00 90.88 206 GLN A C 1
ATOM 1700 O O . GLN A 1 206 ? 1.393 17.385 -4.897 1.00 90.88 206 GLN A O 1
ATOM 1705 N N . LEU A 1 207 ? 2.781 17.403 -6.652 1.00 95.56 207 LEU A N 1
ATOM 1706 C CA . LEU A 1 207 ? 3.838 16.665 -5.971 1.00 95.56 207 LEU A CA 1
ATOM 1707 C C . LEU A 1 207 ? 4.727 17.618 -5.177 1.00 95.56 207 LEU A C 1
ATOM 1709 O O . LEU A 1 207 ? 5.259 18.581 -5.742 1.00 95.56 207 LEU A O 1
ATOM 1713 N N . SER A 1 208 ? 4.954 17.299 -3.904 1.00 97.00 208 SER A N 1
ATOM 1714 C CA . SER A 1 208 ? 5.963 17.986 -3.107 1.00 97.00 208 SER A CA 1
ATOM 1715 C C . SER A 1 208 ? 7.373 17.692 -3.630 1.00 97.00 208 SER A C 1
ATOM 1717 O O . SER A 1 208 ? 7.621 16.701 -4.326 1.00 97.00 208 SER A O 1
ATOM 1719 N N . LYS A 1 209 ? 8.316 18.582 -3.309 1.00 96.75 209 LYS A N 1
ATOM 1720 C CA . LYS A 1 209 ? 9.705 18.479 -3.769 1.00 96.75 209 LYS A CA 1
ATOM 1721 C C . LYS A 1 209 ? 10.362 17.131 -3.401 1.00 96.75 209 LYS A C 1
ATOM 1723 O O . LYS A 1 209 ? 10.904 16.521 -4.321 1.00 96.75 209 LYS A O 1
ATOM 1728 N N . PRO A 1 210 ? 10.260 16.613 -2.157 1.00 96.62 210 PRO A N 1
ATOM 1729 C CA . PRO A 1 210 ? 10.838 15.311 -1.806 1.00 96.62 210 PRO A CA 1
ATOM 1730 C C . PRO A 1 210 ? 10.300 14.162 -2.665 1.00 96.62 210 PRO A C 1
ATOM 1732 O O . PRO A 1 210 ? 11.058 13.318 -3.133 1.00 96.62 210 PRO A O 1
ATOM 1735 N N . ILE A 1 211 ? 8.993 14.164 -2.946 1.00 97.56 211 ILE A N 1
ATOM 1736 C CA . ILE A 1 211 ? 8.373 13.133 -3.782 1.00 97.56 211 ILE A CA 1
ATOM 1737 C C . ILE A 1 211 ? 8.889 13.217 -5.224 1.00 97.56 211 ILE A C 1
ATOM 1739 O O . ILE A 1 211 ? 9.214 12.190 -5.820 1.00 97.56 211 ILE A O 1
ATOM 1743 N N . ARG A 1 212 ? 8.993 14.426 -5.795 1.00 97.88 212 ARG A N 1
ATOM 1744 C CA . ARG A 1 212 ? 9.567 14.615 -7.141 1.00 97.88 212 ARG A CA 1
ATOM 1745 C C . ARG A 1 212 ? 11.009 14.115 -7.208 1.00 97.88 212 ARG A C 1
ATOM 1747 O O . ARG A 1 212 ? 11.366 13.423 -8.155 1.00 97.88 212 ARG A O 1
ATOM 1754 N N . GLU A 1 213 ? 11.821 14.424 -6.201 1.00 97.81 213 GLU A N 1
ATOM 1755 C CA . GLU A 1 213 ? 13.216 13.980 -6.128 1.00 97.81 213 GLU A CA 1
ATOM 1756 C C . GLU A 1 213 ? 13.337 12.454 -6.060 1.00 97.81 213 GLU A C 1
ATOM 1758 O O . GLU A 1 213 ? 14.186 11.882 -6.750 1.00 97.81 213 GLU A O 1
ATOM 1763 N N . ASP A 1 214 ? 12.470 11.789 -5.295 1.00 97.62 214 ASP A N 1
ATOM 1764 C CA . ASP A 1 214 ? 12.425 10.328 -5.208 1.00 97.62 214 ASP A CA 1
ATOM 1765 C C . ASP A 1 214 ? 11.975 9.688 -6.530 1.00 97.62 214 ASP A C 1
ATOM 1767 O O . ASP A 1 214 ? 12.602 8.731 -6.992 1.00 97.62 214 ASP A O 1
ATOM 1771 N N . LEU A 1 215 ? 10.953 10.241 -7.196 1.00 98.06 215 LEU A N 1
ATOM 1772 C CA . LEU A 1 215 ? 10.519 9.792 -8.526 1.00 98.06 215 LEU A CA 1
ATOM 1773 C C . LEU A 1 215 ? 11.654 9.902 -9.555 1.00 98.06 215 LEU A C 1
ATOM 1775 O O . LEU A 1 215 ? 11.978 8.923 -10.232 1.00 98.06 215 LEU A O 1
ATOM 1779 N N . THR A 1 216 ? 12.308 11.062 -9.640 1.00 97.56 216 THR A N 1
ATOM 1780 C CA . THR A 1 216 ? 13.432 11.280 -10.561 1.00 97.56 216 THR A CA 1
ATOM 1781 C C . THR A 1 216 ? 14.616 10.377 -10.217 1.00 97.56 216 THR A C 1
ATOM 1783 O O . THR A 1 216 ? 15.264 9.824 -11.108 1.00 97.56 216 THR A O 1
ATOM 1786 N N . SER A 1 217 ? 14.907 10.181 -8.929 1.00 96.44 217 SER A N 1
ATOM 1787 C CA . SER A 1 217 ? 15.983 9.290 -8.485 1.00 96.44 217 SER A CA 1
ATOM 1788 C C . SER A 1 217 ? 15.703 7.841 -8.849 1.00 96.44 217 SER A C 1
ATOM 1790 O O . SER A 1 217 ? 16.596 7.180 -9.372 1.00 96.44 217 SER A O 1
ATOM 1792 N N . PHE A 1 218 ? 14.468 7.372 -8.669 1.00 97.56 218 PHE A N 1
ATOM 1793 C CA . PHE A 1 218 ? 14.057 6.046 -9.110 1.00 97.56 218 PHE A CA 1
ATOM 1794 C C . PHE A 1 218 ? 14.247 5.869 -10.616 1.00 97.56 218 PHE A C 1
ATOM 1796 O O . PHE A 1 218 ? 14.883 4.904 -11.026 1.00 97.56 218 PHE A O 1
ATOM 1803 N N . LEU A 1 219 ? 13.770 6.808 -11.440 1.00 96.19 219 LEU A N 1
ATOM 1804 C CA . LEU A 1 219 ? 13.908 6.718 -12.898 1.00 96.19 219 LEU A CA 1
ATOM 1805 C C . LEU A 1 219 ? 15.374 6.669 -13.347 1.00 96.19 219 LEU A C 1
ATOM 1807 O O . LEU A 1 219 ? 15.721 5.860 -14.204 1.00 96.19 219 LEU A O 1
ATOM 1811 N N . ARG A 1 220 ? 16.262 7.449 -12.714 1.00 95.06 220 ARG A N 1
ATOM 1812 C CA . ARG A 1 220 ? 17.709 7.426 -13.007 1.00 95.06 220 ARG A CA 1
ATOM 1813 C C . ARG A 1 220 ? 18.371 6.074 -12.748 1.00 95.06 220 ARG A C 1
ATOM 1815 O O . ARG A 1 220 ? 19.392 5.780 -13.365 1.00 95.06 220 ARG A O 1
ATOM 1822 N N . LEU A 1 221 ? 17.813 5.243 -11.866 1.00 95.62 221 LEU A N 1
ATOM 1823 C CA . LEU A 1 221 ? 18.336 3.896 -11.627 1.00 95.62 221 LEU A CA 1
ATOM 1824 C C . LEU A 1 221 ? 18.080 2.961 -12.814 1.00 95.62 221 LEU A C 1
ATOM 1826 O O . LEU A 1 221 ? 18.803 1.979 -12.973 1.00 95.62 221 LEU A O 1
ATOM 1830 N N . PHE A 1 222 ? 17.089 3.242 -13.662 1.00 94.44 222 PHE A N 1
ATOM 1831 C CA . PHE A 1 222 ? 16.674 2.371 -14.759 1.00 94.44 222 PHE A CA 1
ATOM 1832 C C . PHE A 1 222 ? 17.017 2.989 -16.114 1.00 94.44 222 PHE A C 1
ATOM 1834 O O . PHE A 1 222 ? 16.190 3.632 -16.744 1.00 94.44 222 PHE A O 1
ATOM 1841 N N . SER A 1 223 ? 18.236 2.742 -16.599 1.00 89.62 223 SER A N 1
ATOM 1842 C CA . SER A 1 223 ? 18.541 2.907 -18.026 1.00 89.62 223 SER A CA 1
ATOM 1843 C C . SER A 1 223 ? 17.925 1.772 -18.853 1.00 89.62 223 SER A C 1
ATOM 1845 O O . SER A 1 223 ? 17.622 0.704 -18.318 1.00 89.62 223 SER A O 1
ATOM 1847 N N . GLU A 1 224 ? 17.805 1.952 -20.169 1.00 81.62 224 GLU A N 1
ATOM 1848 C CA . GLU A 1 224 ? 17.325 0.928 -21.122 1.00 81.62 224 GLU A CA 1
ATOM 1849 C C . GLU A 1 224 ? 18.070 -0.411 -20.986 1.00 81.62 224 GLU A C 1
ATOM 1851 O O . GLU A 1 224 ? 17.502 -1.494 -21.091 1.00 81.62 224 GLU A O 1
ATOM 1856 N N . LYS A 1 225 ? 19.368 -0.344 -20.667 1.00 87.44 225 LYS A N 1
ATOM 1857 C CA . LYS A 1 225 ? 20.254 -1.509 -20.533 1.00 87.44 225 LYS A CA 1
ATOM 1858 C C . LYS A 1 225 ? 20.263 -2.110 -19.125 1.00 87.44 225 LYS A C 1
ATOM 1860 O O . LYS A 1 225 ? 21.066 -3.005 -18.853 1.00 87.44 225 L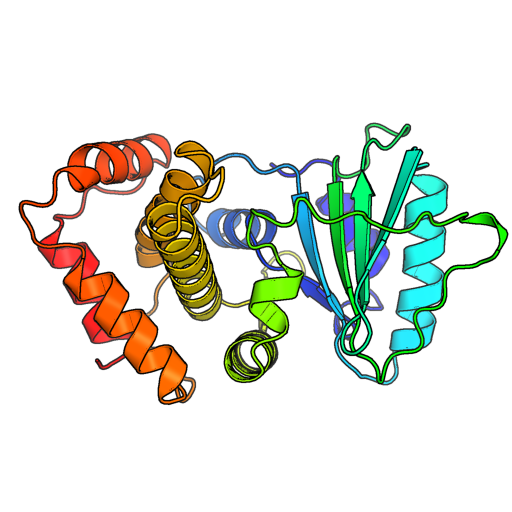YS A O 1
ATOM 1865 N N . ASN A 1 226 ? 19.422 -1.630 -18.206 1.00 93.88 226 ASN A N 1
ATOM 1866 C CA . ASN A 1 226 ? 19.428 -2.113 -16.829 1.00 93.88 226 ASN A CA 1
ATOM 1867 C C . ASN A 1 226 ? 19.070 -3.621 -16.775 1.00 93.88 226 ASN A C 1
ATOM 1869 O O . ASN A 1 226 ? 18.013 -4.031 -17.260 1.00 93.88 226 ASN A O 1
ATOM 1873 N N . PRO A 1 227 ? 19.890 -4.479 -16.134 1.00 94.75 227 PRO A N 1
ATOM 1874 C CA . PRO A 1 227 ? 19.641 -5.925 -16.080 1.00 94.75 227 PRO A CA 1
ATOM 1875 C C . PRO A 1 227 ? 18.344 -6.308 -15.343 1.00 94.75 227 PRO A C 1
ATOM 1877 O O . PRO A 1 227 ? 17.853 -7.432 -15.482 1.00 94.75 227 PRO A O 1
ATOM 1880 N N . ALA A 1 228 ? 17.762 -5.391 -14.564 1.00 95.81 228 ALA A N 1
ATOM 1881 C CA . ALA A 1 228 ? 16.471 -5.558 -13.913 1.00 95.81 228 ALA A CA 1
ATOM 1882 C C . ALA A 1 228 ? 15.321 -5.787 -14.901 1.00 95.81 228 ALA A C 1
ATOM 1884 O O . ALA A 1 228 ? 14.362 -6.470 -14.522 1.00 95.81 228 ALA A O 1
ATOM 1885 N N . TRP A 1 229 ? 15.426 -5.280 -16.138 1.00 96.94 229 TRP A N 1
ATOM 1886 C CA . TRP A 1 229 ? 14.366 -5.362 -17.147 1.00 96.94 229 TRP A CA 1
ATOM 1887 C C . TRP A 1 229 ? 13.929 -6.787 -17.436 1.00 96.94 229 TRP A C 1
ATOM 1889 O O . TRP A 1 229 ? 12.735 -7.045 -17.507 1.00 96.94 229 TRP A O 1
ATOM 1899 N N . ARG A 1 230 ? 14.851 -7.758 -17.430 1.00 95.31 230 ARG A N 1
ATOM 1900 C CA . ARG A 1 230 ? 14.495 -9.179 -17.580 1.00 95.31 230 ARG A CA 1
ATOM 1901 C C . ARG A 1 230 ? 13.462 -9.630 -16.541 1.00 95.31 230 ARG A C 1
ATOM 1903 O O . ARG A 1 230 ? 12.507 -10.329 -16.863 1.00 95.31 230 ARG A O 1
ATOM 1910 N N . GLY A 1 231 ? 13.651 -9.233 -15.283 1.00 95.81 231 GLY A N 1
ATOM 1911 C CA . GLY A 1 231 ? 12.728 -9.576 -14.199 1.00 95.81 231 GLY A CA 1
ATOM 1912 C C . GLY A 1 231 ? 11.450 -8.734 -14.193 1.00 95.81 231 GLY A C 1
ATOM 1913 O O . GLY A 1 231 ? 10.429 -9.208 -13.702 1.00 95.81 231 GLY A O 1
ATOM 1914 N N . ILE A 1 232 ? 11.508 -7.506 -14.712 1.00 97.50 232 ILE A N 1
ATOM 1915 C CA . ILE A 1 232 ? 10.345 -6.622 -14.862 1.00 97.50 232 ILE A CA 1
ATOM 1916 C C . ILE A 1 232 ? 9.444 -7.129 -15.994 1.00 97.50 232 ILE A C 1
ATOM 1918 O O . ILE A 1 232 ? 8.255 -7.320 -15.770 1.00 97.50 232 ILE A O 1
ATOM 1922 N N . HIS A 1 233 ? 10.003 -7.455 -17.161 1.00 96.75 233 HIS A N 1
ATOM 1923 C CA . HIS A 1 233 ? 9.258 -8.021 -18.289 1.00 96.75 233 HIS A CA 1
ATOM 1924 C C . HIS A 1 233 ? 8.625 -9.355 -17.916 1.00 96.75 233 HIS A C 1
ATOM 1926 O O . HIS A 1 233 ? 7.452 -9.581 -18.189 1.00 96.75 233 HIS A O 1
ATOM 1932 N N . ARG A 1 234 ? 9.353 -10.218 -17.191 1.00 96.81 234 ARG A N 1
ATOM 1933 C CA . ARG A 1 234 ? 8.755 -11.458 -16.690 1.00 96.81 234 ARG A CA 1
ATOM 1934 C C . ARG A 1 234 ? 7.539 -11.182 -15.803 1.00 96.81 234 ARG A C 1
ATOM 1936 O O . ARG A 1 234 ? 6.511 -11.824 -15.958 1.00 96.81 234 ARG A O 1
ATOM 1943 N N . ALA A 1 235 ? 7.643 -10.191 -14.920 1.00 96.56 235 ALA A N 1
ATOM 1944 C CA . ALA A 1 235 ? 6.550 -9.772 -14.056 1.00 96.56 235 ALA A CA 1
ATOM 1945 C C . ALA A 1 235 ? 5.347 -9.184 -14.817 1.00 96.56 235 ALA A C 1
ATOM 1947 O O . ALA A 1 235 ? 4.220 -9.392 -14.362 1.00 96.56 235 ALA A O 1
ATOM 1948 N N . ILE A 1 236 ? 5.580 -8.475 -15.926 1.00 97.12 236 ILE A N 1
ATOM 1949 C CA . ILE A 1 236 ? 4.558 -7.956 -16.853 1.00 97.12 236 ILE A CA 1
ATOM 1950 C C . ILE A 1 236 ? 3.841 -9.124 -17.545 1.00 97.12 236 ILE A C 1
ATOM 1952 O O . ILE A 1 236 ? 2.618 -9.221 -17.449 1.00 97.12 236 ILE A O 1
ATOM 1956 N N . ILE A 1 237 ? 4.598 -10.066 -18.119 1.00 96.19 237 ILE A N 1
ATOM 1957 C CA . ILE A 1 237 ? 4.068 -11.271 -18.779 1.00 96.19 237 ILE A CA 1
ATOM 1958 C C . ILE A 1 237 ? 3.233 -12.109 -17.808 1.00 96.19 237 ILE A C 1
ATOM 1960 O O . ILE A 1 237 ? 2.100 -12.455 -18.120 1.00 96.19 237 ILE A O 1
ATOM 1964 N N . ASP A 1 238 ? 3.745 -12.380 -16.602 1.00 95.94 238 ASP A N 1
ATOM 1965 C CA . ASP A 1 238 ? 3.019 -13.146 -15.575 1.00 95.94 238 ASP A CA 1
ATOM 1966 C C . ASP A 1 238 ? 1.712 -12.448 -15.127 1.00 95.94 238 ASP A C 1
ATOM 1968 O O . ASP A 1 238 ? 0.889 -13.057 -14.449 1.00 95.94 238 ASP A O 1
ATOM 1972 N N . SER A 1 239 ? 1.533 -11.167 -15.471 1.00 96.00 239 SER A N 1
ATOM 1973 C CA . SER A 1 239 ? 0.340 -10.359 -15.174 1.00 96.00 239 SER A CA 1
ATOM 1974 C C . SER A 1 239 ? -0.614 -10.231 -16.374 1.00 96.00 239 SER A C 1
ATOM 1976 O O . SER A 1 239 ? -1.624 -9.532 -16.277 1.00 96.00 239 SER A O 1
ATOM 1978 N N . ASN A 1 240 ? -0.308 -10.896 -17.495 1.00 96.56 240 ASN A N 1
ATOM 1979 C CA . ASN A 1 240 ? -0.981 -10.772 -18.794 1.00 96.56 240 ASN A CA 1
ATOM 1980 C C . ASN A 1 240 ? -0.992 -9.345 -19.366 1.00 96.56 240 ASN A C 1
ATOM 1982 O O . ASN A 1 240 ? -1.851 -9.014 -20.180 1.00 96.56 240 ASN A O 1
ATOM 1986 N N . LEU A 1 241 ? -0.065 -8.492 -18.931 1.00 96.75 241 LEU A N 1
ATOM 1987 C CA . LEU A 1 241 ? 0.047 -7.120 -19.417 1.00 96.75 241 LEU A CA 1
ATOM 1988 C C . LEU A 1 241 ? 0.712 -7.104 -20.805 1.00 96.75 241 LEU A C 1
ATOM 1990 O O . LEU A 1 241 ? 1.602 -7.924 -21.047 1.00 96.75 241 LEU A O 1
ATOM 1994 N N . PRO A 1 242 ? 0.303 -6.200 -21.717 1.00 95.12 242 PRO A N 1
ATOM 1995 C CA . PRO A 1 242 ? 0.894 -6.120 -23.044 1.00 95.12 242 PRO A CA 1
ATOM 1996 C C . PRO A 1 242 ? 2.355 -5.707 -22.924 1.00 95.12 242 PRO A C 1
ATOM 1998 O O . PRO A 1 242 ? 2.688 -4.880 -22.085 1.00 95.12 242 PRO A O 1
ATOM 2001 N N . ASP A 1 243 ? 3.229 -6.280 -23.746 1.00 92.19 243 ASP A N 1
ATOM 2002 C CA . ASP A 1 243 ? 4.652 -5.961 -23.665 1.00 92.19 243 ASP A CA 1
ATOM 2003 C C . ASP A 1 243 ? 4.893 -4.498 -24.071 1.00 92.19 243 ASP A C 1
ATOM 2005 O O . ASP A 1 243 ? 4.433 -4.042 -25.121 1.00 92.19 243 ASP A O 1
ATOM 2009 N N . MET A 1 244 ? 5.598 -3.757 -23.221 1.00 95.06 244 MET A N 1
ATOM 2010 C CA . MET A 1 244 ? 6.030 -2.387 -23.483 1.00 95.06 244 MET A CA 1
ATOM 2011 C C . MET A 1 244 ? 7.538 -2.320 -23.320 1.00 95.06 244 MET A C 1
ATOM 2013 O O . MET A 1 244 ? 8.091 -2.888 -22.376 1.00 95.06 244 MET A O 1
ATOM 2017 N N . SER A 1 245 ? 8.196 -1.585 -24.215 1.00 96.06 245 SER A N 1
ATOM 2018 C CA . SER A 1 245 ? 9.637 -1.399 -24.117 1.00 96.06 245 SER A CA 1
ATOM 2019 C C . SER A 1 245 ? 10.007 -0.650 -22.823 1.00 96.06 245 SER A C 1
ATOM 2021 O O . SER A 1 245 ? 9.203 0.14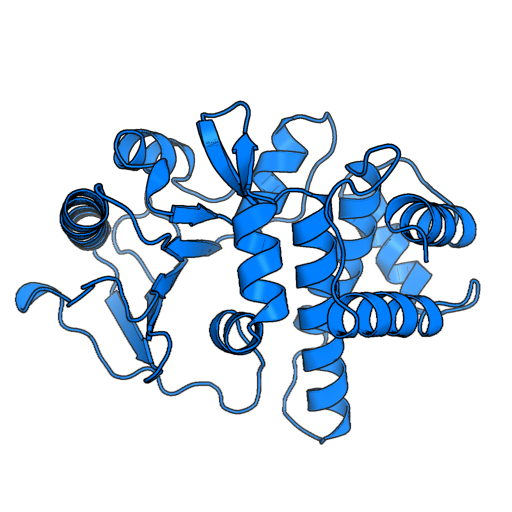9 -22.317 1.00 96.06 245 SER A O 1
ATOM 2023 N N . PRO A 1 246 ? 11.217 -0.873 -22.280 1.00 97.00 246 PRO A N 1
ATOM 2024 C CA . PRO A 1 246 ? 11.752 -0.093 -21.167 1.00 97.00 246 PRO A CA 1
ATOM 2025 C C . PRO A 1 246 ? 11.573 1.418 -21.339 1.00 97.00 246 PRO A C 1
ATOM 2027 O O . PRO A 1 246 ? 11.125 2.103 -20.421 1.00 97.00 246 PRO A O 1
ATOM 2030 N N . GLU A 1 247 ? 11.860 1.926 -22.536 1.00 96.44 247 GLU A N 1
ATOM 2031 C CA . GLU A 1 247 ? 11.789 3.344 -22.891 1.00 96.44 247 GLU A CA 1
ATOM 2032 C C . GLU A 1 247 ? 10.364 3.871 -22.747 1.00 96.44 247 GLU A C 1
ATOM 2034 O O . GLU A 1 247 ? 10.143 4.922 -22.145 1.00 96.44 247 GLU A O 1
ATOM 2039 N N . LEU A 1 248 ? 9.383 3.114 -23.245 1.00 96.62 248 LEU A N 1
ATOM 2040 C CA . LEU A 1 248 ? 7.978 3.493 -23.175 1.00 96.62 248 LEU A CA 1
ATOM 2041 C C . LEU A 1 248 ? 7.455 3.475 -21.733 1.00 96.62 248 LEU A C 1
ATOM 2043 O O . LEU A 1 248 ? 6.725 4.383 -21.335 1.00 96.62 248 LEU A O 1
ATOM 2047 N N . LEU A 1 249 ? 7.841 2.476 -20.933 1.00 97.38 249 LEU A N 1
ATOM 2048 C CA . LEU A 1 249 ? 7.468 2.402 -19.517 1.00 97.38 249 LEU A CA 1
ATOM 2049 C C . LEU A 1 249 ? 8.009 3.599 -18.727 1.00 97.38 249 LEU A C 1
ATOM 2051 O O . LEU A 1 249 ? 7.269 4.218 -17.962 1.00 97.38 249 LEU A O 1
ATOM 2055 N N . LEU A 1 250 ? 9.284 3.940 -18.925 1.00 97.38 250 LEU A N 1
ATOM 2056 C CA . LEU A 1 250 ? 9.918 5.088 -18.274 1.00 97.38 250 LEU A CA 1
ATOM 2057 C C . LEU A 1 250 ? 9.305 6.410 -18.747 1.00 97.38 250 LEU A C 1
ATOM 2059 O O . LEU A 1 250 ? 8.981 7.263 -17.921 1.00 97.38 250 LEU A O 1
ATOM 2063 N N . SER A 1 251 ? 9.094 6.558 -20.059 1.00 96.75 251 SER A N 1
ATOM 2064 C CA . SER A 1 251 ? 8.472 7.742 -20.656 1.00 96.75 251 SER A CA 1
ATOM 2065 C C . SER A 1 251 ? 7.062 7.968 -20.115 1.00 96.75 251 SER A C 1
ATOM 2067 O O . SER A 1 251 ? 6.738 9.088 -19.734 1.00 96.75 251 SER A O 1
ATOM 2069 N N . LYS A 1 252 ? 6.251 6.912 -19.969 1.00 97.88 252 LYS A N 1
ATOM 2070 C CA . LYS A 1 252 ? 4.918 7.014 -19.358 1.00 97.88 252 LYS A CA 1
ATOM 2071 C C . LYS A 1 252 ? 4.966 7.557 -17.931 1.00 97.88 252 LYS A C 1
ATOM 2073 O O . LYS A 1 252 ? 4.165 8.425 -17.606 1.00 97.88 252 LYS A O 1
ATOM 2078 N N . ILE A 1 253 ? 5.900 7.094 -17.095 1.00 97.88 253 ILE A N 1
ATOM 2079 C CA . ILE A 1 253 ? 6.066 7.624 -15.730 1.00 97.88 253 ILE A CA 1
ATOM 2080 C C . ILE A 1 253 ? 6.475 9.104 -15.783 1.00 97.88 253 ILE A C 1
ATOM 2082 O O . ILE A 1 253 ? 5.889 9.928 -15.082 1.00 97.88 253 ILE A O 1
ATOM 2086 N N . HIS A 1 254 ? 7.446 9.448 -16.631 1.00 96.94 254 HIS A N 1
ATOM 2087 C CA . HIS A 1 254 ? 7.944 10.815 -16.785 1.00 96.94 254 HIS A CA 1
ATOM 2088 C C . HIS A 1 254 ? 6.844 11.792 -17.223 1.00 96.94 254 HIS A C 1
ATOM 2090 O O . HIS A 1 254 ? 6.662 12.842 -16.609 1.00 96.94 254 HIS A O 1
ATOM 2096 N N . THR A 1 255 ? 6.083 11.434 -18.260 1.00 97.69 255 THR A N 1
ATOM 2097 C CA . THR A 1 255 ? 4.962 12.233 -18.768 1.00 97.69 255 THR A CA 1
ATOM 2098 C C . THR A 1 255 ? 3.855 12.348 -17.730 1.00 97.69 255 THR A C 1
ATOM 2100 O O . THR A 1 255 ? 3.388 13.453 -17.467 1.00 97.69 255 THR A O 1
ATOM 2103 N N . TYR A 1 256 ? 3.476 11.236 -17.095 1.00 98.44 256 TYR A N 1
ATOM 2104 C CA . TYR A 1 256 ? 2.394 11.222 -16.117 1.00 98.44 256 TYR A CA 1
ATOM 2105 C C . TYR A 1 256 ? 2.661 12.178 -14.949 1.00 98.44 256 TYR A C 1
ATOM 2107 O O . TYR A 1 256 ? 1.792 12.967 -14.598 1.00 98.44 256 TYR A O 1
ATOM 2115 N N . TYR A 1 257 ? 3.864 12.171 -14.370 1.00 98.12 257 TYR A N 1
ATOM 2116 C CA . TYR A 1 257 ? 4.190 13.039 -13.229 1.00 98.12 257 TYR A CA 1
ATOM 2117 C C . TYR A 1 257 ? 4.729 14.427 -13.608 1.00 98.12 257 TYR A C 1
ATOM 2119 O O . TYR A 1 257 ? 4.990 15.233 -12.708 1.00 98.12 257 TYR A O 1
ATOM 2127 N N . ASN A 1 258 ? 4.876 14.720 -14.906 1.00 96.25 258 ASN A N 1
ATOM 2128 C CA . ASN A 1 258 ? 5.487 15.949 -15.416 1.00 96.25 258 ASN A CA 1
ATOM 2129 C C . ASN A 1 258 ? 6.835 16.236 -14.723 1.00 96.25 258 ASN A C 1
ATOM 2131 O O . ASN A 1 258 ? 6.958 17.195 -13.945 1.00 96.25 258 ASN A O 1
ATOM 2135 N N . LEU A 1 259 ? 7.778 15.309 -14.914 1.00 94.00 259 LEU A N 1
ATOM 2136 C CA . LEU A 1 259 ? 9.139 15.346 -14.362 1.00 94.00 259 LEU A CA 1
ATOM 2137 C C . LEU A 1 259 ? 10.144 16.001 -15.312 1.00 94.00 259 LEU A C 1
ATOM 2139 O O . LEU A 1 259 ? 9.800 16.182 -16.500 1.00 94.00 259 LEU A O 1
#

pLDDT: mean 91.01, std 8.52, range [50.44, 98.44]

Foldseek 3Di:
DAFLVLVVCVLCLVVLVFKAWADQVLLQLLCVVDPWGADDDLETEMETDDDDCLVVVLVSVLVVCVVQQFPAWEWDDDQKIKIKTADGPDRNDRRIYIYIYGPNRPNDHDPVSDYYYDPPPVLADDPVNLVVPPLLVVQQVVQWDQGPSRHTYRALLSNLLSLLVNLVSLVVSVVVVGDGDPVSNLSSVLSNLVSLVVFDQADPDDHDPVSVVSLVVSLVCDDLPRPSVVSSQVSCVVRVHDDDRSVRSSVSSCRHHVD